Protein AF-0000000084755140 (afdb_homodimer)

Structure (mmCIF, N/CA/C/O backbone):
data_AF-0000000084755140-model_v1
#
loop_
_entity.id
_entity.type
_entity.pdbx_description
1 polymer 'DoxX-like family protein'
#
loop_
_atom_site.group_PDB
_atom_site.id
_atom_site.type_symbol
_atom_site.label_atom_id
_atom_site.label_alt_id
_atom_site.label_comp_id
_atom_site.label_asym_id
_atom_site.label_entity_id
_atom_site.label_seq_id
_atom_site.pdbx_PDB_ins_code
_atom_site.Cartn_x
_atom_site.Cartn_y
_atom_site.Cartn_z
_atom_site.occupancy
_atom_site.B_iso_or_equiv
_atom_site.auth_seq_id
_atom_site.auth_comp_id
_atom_site.auth_asym_id
_atom_site.auth_atom_id
_atom_site.pdbx_PDB_model_num
ATOM 1 N N . MET A 1 1 ? 14.961 24.125 6.715 1 86.12 1 MET A N 1
ATOM 2 C CA . MET A 1 1 ? 15.695 22.906 6.375 1 86.12 1 MET A CA 1
ATOM 3 C C . MET A 1 1 ? 17.156 23.219 6.059 1 86.12 1 MET A C 1
ATOM 5 O O . MET A 1 1 ? 17.453 24.172 5.336 1 86.12 1 MET A O 1
ATOM 9 N N . THR A 1 2 ? 18.016 22.453 6.695 1 92.5 2 THR A N 1
ATOM 10 C CA . THR A 1 2 ? 19.438 22.703 6.457 1 92.5 2 THR A CA 1
ATOM 11 C C . THR A 1 2 ? 19.828 22.266 5.047 1 92.5 2 THR A C 1
ATOM 13 O O . THR A 1 2 ? 19.141 21.453 4.422 1 92.5 2 THR A O 1
ATOM 16 N N . LYS A 1 3 ? 20.922 22.891 4.555 1 95.75 3 LYS A N 1
ATOM 17 C CA . LYS A 1 3 ? 21.453 22.516 3.246 1 95.75 3 LYS A CA 1
ATOM 18 C C . LYS A 1 3 ? 21.734 21.016 3.184 1 95.75 3 LYS A C 1
ATOM 20 O O . LYS A 1 3 ? 21.469 20.359 2.174 1 95.75 3 LYS A O 1
ATOM 25 N N . ARG A 1 4 ? 22.266 20.469 4.203 1 96.94 4 ARG A N 1
ATOM 26 C CA . ARG A 1 4 ? 22.594 19.047 4.301 1 96.94 4 ARG A CA 1
ATOM 27 C C . ARG A 1 4 ? 21.344 18.188 4.156 1 96.94 4 ARG A C 1
ATOM 29 O O . ARG A 1 4 ? 21.312 17.25 3.369 1 96.94 4 ARG A O 1
ATOM 36 N N . ASN A 1 5 ? 20.328 18.516 4.867 1 97.38 5 ASN A N 1
ATOM 37 C CA . ASN A 1 5 ? 19.078 17.75 4.812 1 97.38 5 ASN A CA 1
ATOM 38 C C . ASN A 1 5 ? 18.438 17.828 3.43 1 97.38 5 ASN A C 1
ATOM 40 O O . ASN A 1 5 ? 17.875 16.828 2.955 1 97.38 5 ASN A O 1
ATOM 44 N N . LYS A 1 6 ? 18.516 19 2.846 1 97.25 6 LYS A N 1
ATOM 45 C CA . LYS A 1 6 ? 17.984 19.172 1.497 1 97.25 6 LYS A CA 1
ATOM 46 C C . LYS A 1 6 ? 18.719 18.281 0.5 1 97.25 6 LYS A C 1
ATOM 48 O O . LYS A 1 6 ? 18.109 17.656 -0.367 1 97.25 6 LYS A O 1
ATOM 53 N N . ILE A 1 7 ? 19.953 18.281 0.579 1 98.19 7 ILE A N 1
ATOM 54 C CA . ILE A 1 7 ? 20.781 17.469 -0.309 1 98.19 7 ILE A CA 1
ATOM 55 C C . ILE A 1 7 ? 20.453 15.992 -0.1 1 98.19 7 ILE A C 1
ATOM 57 O O . ILE A 1 7 ? 20.266 15.25 -1.066 1 98.19 7 ILE A O 1
ATOM 61 N N . ILE A 1 8 ? 20.406 15.516 1.139 1 98.62 8 ILE A N 1
ATOM 62 C CA . ILE A 1 8 ? 20.078 14.125 1.445 1 98.62 8 ILE A CA 1
ATOM 63 C C . ILE A 1 8 ? 18.719 13.766 0.855 1 98.62 8 ILE A C 1
ATOM 65 O O . ILE A 1 8 ? 18.578 12.719 0.219 1 98.62 8 ILE A O 1
ATOM 69 N N . TYR A 1 9 ? 17.781 14.664 1.035 1 98.5 9 TYR A N 1
ATOM 70 C CA . TYR A 1 9 ? 16.438 14.438 0.519 1 98.5 9 TYR A CA 1
ATOM 71 C C . TYR A 1 9 ? 16.453 14.234 -0.992 1 98.5 9 TYR A C 1
ATOM 73 O O . TYR A 1 9 ? 15.93 13.242 -1.502 1 98.5 9 TYR A O 1
ATOM 81 N N . TRP A 1 10 ? 17.047 15.031 -1.707 1 98.31 10 TRP A N 1
ATOM 82 C CA . TRP A 1 10 ? 16.953 14.992 -3.164 1 98.31 10 TRP A CA 1
ATOM 83 C C . TRP A 1 10 ? 17.812 13.867 -3.73 1 98.31 10 TRP A C 1
ATOM 85 O O . TRP A 1 10 ? 17.453 13.266 -4.75 1 98.31 10 TRP A O 1
ATOM 95 N N . VAL A 1 11 ? 18.891 13.641 -3.107 1 98.75 11 VAL A N 1
ATOM 96 C CA . VAL A 1 11 ? 19.703 12.508 -3.557 1 98.75 11 VAL A CA 1
ATOM 97 C C . VAL A 1 11 ? 18.906 11.211 -3.385 1 98.75 11 VAL A C 1
ATOM 99 O O . VAL A 1 11 ? 18.812 10.414 -4.316 1 98.75 11 VAL A O 1
ATOM 102 N N . ALA A 1 12 ? 18.344 11.031 -2.232 1 98.88 12 ALA A N 1
ATOM 103 C CA . ALA A 1 12 ? 17.547 9.836 -1.979 1 98.88 12 ALA A CA 1
ATOM 104 C C . ALA A 1 12 ? 16.328 9.781 -2.908 1 98.88 12 ALA A C 1
ATOM 106 O O . ALA A 1 12 ? 16.031 8.727 -3.469 1 98.88 12 ALA A O 1
ATOM 107 N N . THR A 1 13 ? 15.695 10.938 -3.055 1 98.81 13 THR A N 1
ATOM 108 C CA . THR A 1 13 ? 14.461 10.984 -3.836 1 98.81 13 THR A CA 1
ATOM 109 C C . THR A 1 13 ? 14.75 10.719 -5.312 1 98.81 13 THR A C 1
ATOM 111 O O . THR A 1 13 ? 14.008 9.984 -5.973 1 98.81 13 THR A O 1
ATOM 114 N N . VAL A 1 14 ? 15.773 11.258 -5.832 1 98.75 14 VAL A N 1
ATOM 115 C CA . VAL A 1 14 ? 16.109 11.078 -7.242 1 98.75 14 VAL A CA 1
ATOM 116 C C . VAL A 1 14 ? 16.5 9.617 -7.496 1 98.75 14 VAL A C 1
ATOM 118 O O . VAL A 1 14 ? 16.047 9.016 -8.469 1 98.75 14 VAL A O 1
ATOM 121 N N . TRP A 1 15 ? 17.266 9.062 -6.645 1 98.81 15 TRP A N 1
ATOM 122 C CA . TRP A 1 15 ? 17.656 7.664 -6.805 1 98.81 15 TRP A CA 1
ATOM 123 C C . TRP A 1 15 ? 16.453 6.746 -6.637 1 98.81 15 TRP A C 1
ATOM 125 O O . TRP A 1 15 ? 16.312 5.754 -7.355 1 98.81 15 TRP A O 1
ATOM 135 N N . LEU A 1 16 ? 15.641 7.062 -5.656 1 98.88 16 LEU A N 1
ATOM 136 C CA . LEU A 1 16 ? 14.414 6.305 -5.473 1 98.88 16 LEU A CA 1
ATOM 137 C C . LEU A 1 16 ? 13.539 6.367 -6.723 1 98.88 16 LEU A C 1
ATOM 139 O O . LEU A 1 16 ? 13.062 5.336 -7.207 1 98.88 16 LEU A O 1
ATOM 143 N N . ALA A 1 17 ? 13.352 7.543 -7.223 1 98.88 17 ALA A N 1
ATOM 144 C CA . ALA A 1 17 ? 12.523 7.746 -8.406 1 98.88 17 ALA A CA 1
ATOM 145 C C . ALA A 1 17 ? 13.078 6.98 -9.602 1 98.88 17 ALA A C 1
ATOM 147 O O . ALA A 1 17 ? 12.328 6.348 -10.352 1 98.88 17 ALA A O 1
ATOM 148 N N . LEU A 1 18 ? 14.336 7.027 -9.781 1 98.75 18 LEU A N 1
ATOM 149 C CA . LEU A 1 18 ? 14.969 6.309 -10.883 1 98.75 18 LEU A CA 1
ATOM 150 C C . LEU A 1 18 ? 14.789 4.801 -10.719 1 98.75 18 LEU A C 1
ATOM 152 O O . LEU A 1 18 ? 14.461 4.105 -11.68 1 98.75 18 LEU A O 1
ATOM 156 N N . GLY A 1 19 ? 15.062 4.32 -9.516 1 98.56 19 GLY A N 1
ATOM 157 C CA . GLY A 1 19 ? 14.906 2.896 -9.25 1 98.56 19 GLY A CA 1
ATOM 158 C C . GLY A 1 19 ? 13.484 2.406 -9.438 1 98.56 19 GLY A C 1
ATOM 159 O O . GLY A 1 19 ? 13.258 1.374 -10.078 1 98.56 19 GLY A O 1
ATOM 160 N N . MET A 1 20 ? 12.531 3.164 -8.922 1 98.88 20 MET A N 1
ATOM 161 C CA . MET A 1 20 ? 11.125 2.771 -9.023 1 98.88 20 MET A CA 1
ATOM 162 C C . MET A 1 20 ? 10.633 2.893 -10.461 1 98.88 20 MET A C 1
ATOM 164 O O . MET A 1 20 ? 9.82 2.08 -10.914 1 98.88 20 MET A O 1
ATOM 168 N N . THR A 1 21 ? 11.102 3.893 -11.156 1 98.75 21 THR A N 1
ATOM 169 C CA . THR A 1 21 ? 10.734 4.027 -12.562 1 98.75 21 THR A CA 1
ATOM 170 C C . THR A 1 21 ? 11.312 2.877 -13.383 1 98.75 21 THR A C 1
ATOM 172 O O . THR A 1 21 ? 10.594 2.258 -14.18 1 98.75 21 THR A O 1
ATOM 175 N N . SER A 1 22 ? 12.539 2.609 -13.195 1 98.25 22 SER A N 1
ATOM 176 C CA . SER A 1 22 ? 13.195 1.548 -13.961 1 98.25 22 SER A CA 1
ATOM 177 C C . SER A 1 22 ? 12.531 0.197 -13.695 1 98.25 22 SER A C 1
ATOM 179 O O . SER A 1 22 ? 12.195 -0.525 -14.641 1 98.25 22 SER A O 1
ATOM 181 N N . THR A 1 23 ? 12.391 -0.114 -12.438 1 97.75 23 THR A N 1
ATOM 182 C CA . THR A 1 23 ? 11.781 -1.4 -12.117 1 97.75 23 THR A CA 1
ATOM 183 C C . THR A 1 23 ? 10.32 -1.427 -12.547 1 97.75 23 THR A C 1
ATOM 185 O O . THR A 1 23 ? 9.812 -2.465 -12.977 1 97.75 23 THR A O 1
ATOM 188 N N . GLY A 1 24 ? 9.594 -0.275 -12.43 1 98.25 24 GLY A N 1
ATOM 189 C CA . GLY A 1 24 ? 8.219 -0.199 -12.906 1 98.25 24 GLY A CA 1
ATOM 190 C C . GLY A 1 24 ? 8.094 -0.432 -14.398 1 98.25 24 GLY A C 1
ATOM 191 O O . GLY A 1 24 ? 7.195 -1.146 -14.852 1 98.25 24 GLY A O 1
ATOM 192 N N . ILE A 1 25 ? 8.953 0.138 -15.172 1 98.12 25 ILE A N 1
ATOM 193 C CA . ILE A 1 25 ? 8.93 -0.029 -16.625 1 98.12 25 ILE A CA 1
ATOM 194 C C . ILE A 1 25 ? 9.219 -1.486 -16.984 1 98.12 25 ILE A C 1
ATOM 196 O O . ILE A 1 25 ? 8.531 -2.072 -17.828 1 98.12 25 ILE A O 1
ATOM 200 N N . VAL A 1 26 ? 10.203 -2.076 -16.359 1 97.19 26 VAL A N 1
ATOM 201 C CA . VAL A 1 26 ? 10.562 -3.475 -16.594 1 97.19 26 VAL A CA 1
ATOM 202 C C . VAL A 1 26 ? 9.359 -4.367 -16.297 1 97.19 26 VAL A C 1
ATOM 204 O O . VAL A 1 26 ? 9.148 -5.375 -16.984 1 97.19 26 VAL A O 1
ATOM 207 N N . GLN A 1 27 ? 8.609 -4.031 -15.312 1 97.94 27 GLN A N 1
ATOM 208 C CA . GLN A 1 27 ? 7.426 -4.797 -14.945 1 97.94 27 GLN A CA 1
ATOM 209 C C . GLN A 1 27 ? 6.309 -4.602 -15.969 1 97.94 27 GLN A C 1
ATOM 211 O O . GLN A 1 27 ? 5.68 -5.57 -16.406 1 97.94 27 GLN A O 1
ATOM 216 N N . LEU A 1 28 ? 6.113 -3.459 -16.469 1 97.56 28 LEU A N 1
ATOM 217 C CA . LEU A 1 28 ? 5.023 -3.172 -17.391 1 97.56 28 LEU A CA 1
ATOM 218 C C . LEU A 1 28 ? 5.293 -3.795 -18.766 1 97.56 28 LEU A C 1
ATOM 220 O O . LEU A 1 28 ? 4.367 -4.27 -19.422 1 97.56 28 LEU A O 1
ATOM 224 N N . ILE A 1 29 ? 6.516 -3.838 -19.141 1 97.06 29 ILE A N 1
ATOM 225 C CA . ILE A 1 29 ? 6.812 -4.367 -20.469 1 97.06 29 ILE A CA 1
ATOM 226 C C . ILE A 1 29 ? 6.996 -5.883 -20.391 1 97.06 29 ILE A C 1
ATOM 228 O O . ILE A 1 29 ? 7.043 -6.562 -21.422 1 97.06 29 ILE A O 1
ATOM 232 N N . GLY A 1 30 ? 7.109 -6.379 -19.219 1 96.12 30 GLY A N 1
ATOM 233 C CA . GLY A 1 30 ? 7.293 -7.812 -19.047 1 96.12 30 GLY A CA 1
ATOM 234 C C . GLY A 1 30 ? 8.648 -8.297 -19.531 1 96.12 30 GLY A C 1
ATOM 235 O O . GLY A 1 30 ? 8.727 -9.242 -20.328 1 96.12 30 GLY A O 1
ATOM 236 N N . MET A 1 31 ? 9.672 -7.664 -19.062 1 96.25 31 MET A N 1
ATOM 237 C CA . MET A 1 31 ? 11.016 -8.117 -19.406 1 96.25 31 MET A CA 1
ATOM 238 C C . MET A 1 31 ? 11.25 -9.547 -18.938 1 96.25 31 MET A C 1
ATOM 240 O O . MET A 1 31 ? 10.844 -9.922 -17.828 1 96.25 31 MET A O 1
ATOM 244 N N . GLU A 1 32 ? 11.953 -10.297 -19.656 1 97.5 32 GLU A N 1
ATOM 245 C CA . GLU A 1 32 ? 12.102 -11.734 -19.438 1 97.5 32 GLU A CA 1
ATOM 246 C C . GLU A 1 32 ? 12.664 -12.023 -18.047 1 97.5 32 GLU A C 1
ATOM 248 O O . GLU A 1 32 ? 12.148 -12.891 -17.328 1 97.5 32 GLU A O 1
ATOM 253 N N . GLU A 1 33 ? 13.688 -11.328 -17.703 1 96.25 33 GLU A N 1
ATOM 254 C CA . GLU A 1 33 ? 14.312 -11.547 -16.406 1 96.25 33 GLU A CA 1
ATOM 255 C C . GLU A 1 33 ? 13.32 -11.305 -15.266 1 96.25 33 GLU A C 1
ATOM 257 O O . GLU A 1 33 ? 13.328 -12.023 -14.266 1 96.25 33 GLU A O 1
ATOM 262 N N . GLU A 1 34 ? 12.477 -10.297 -15.391 1 96.06 34 GLU A N 1
ATOM 263 C CA . GLU A 1 34 ? 11.461 -9.984 -14.383 1 96.06 34 GLU A CA 1
ATOM 264 C C . GLU A 1 34 ? 10.375 -11.055 -14.344 1 96.06 34 GLU A C 1
ATOM 266 O O . GLU A 1 34 ? 9.938 -11.453 -13.266 1 96.06 34 GLU A O 1
ATOM 271 N N . ILE A 1 35 ? 10 -11.469 -15.484 1 97.44 35 ILE A N 1
ATOM 272 C CA . ILE A 1 35 ? 9.008 -12.531 -15.594 1 97.44 35 ILE A CA 1
ATOM 273 C C . ILE A 1 35 ? 9.523 -13.781 -14.883 1 97.44 35 ILE A C 1
ATOM 275 O O . ILE A 1 35 ? 8.805 -14.391 -14.086 1 97.44 35 ILE A O 1
ATOM 279 N N . GLU A 1 36 ? 10.719 -14.156 -15.141 1 97.56 36 GLU A N 1
ATOM 280 C CA . GLU A 1 36 ? 11.32 -15.328 -14.516 1 97.56 36 GLU A CA 1
ATOM 281 C C . GLU A 1 36 ? 11.375 -15.172 -13 1 97.56 36 GLU A C 1
ATOM 283 O O . GLU A 1 36 ? 11.141 -16.141 -12.258 1 97.56 36 GLU A O 1
ATOM 288 N N . MET A 1 37 ? 11.719 -13.984 -12.539 1 96.81 37 MET A N 1
ATOM 289 C CA . MET A 1 37 ? 11.773 -13.727 -11.109 1 96.81 37 MET A CA 1
ATOM 290 C C . MET A 1 37 ? 10.398 -13.867 -10.469 1 96.81 37 MET A C 1
ATOM 292 O O . MET A 1 37 ? 10.266 -14.453 -9.398 1 96.81 37 MET A O 1
ATOM 296 N N . MET A 1 38 ? 9.398 -13.344 -11.117 1 97.5 38 MET A N 1
ATOM 297 C CA . MET A 1 38 ? 8.031 -13.438 -10.602 1 97.5 38 MET A CA 1
ATOM 298 C C . MET A 1 38 ? 7.574 -14.891 -10.539 1 97.5 38 MET A C 1
ATOM 300 O O . MET A 1 38 ? 6.949 -15.305 -9.562 1 97.5 38 MET A O 1
ATOM 304 N N . GLU A 1 39 ? 7.867 -15.586 -11.555 1 97.5 39 GLU A N 1
ATOM 305 C CA . GLU A 1 39 ? 7.547 -17.016 -11.555 1 97.5 39 GLU A CA 1
ATOM 306 C C . GLU A 1 39 ? 8.273 -17.734 -10.43 1 97.5 39 GLU A C 1
ATOM 308 O O . GLU A 1 39 ? 7.695 -18.594 -9.758 1 97.5 39 GLU A O 1
ATOM 313 N N . HIS A 1 40 ? 9.523 -17.438 -10.266 1 98.25 40 HIS A N 1
ATOM 314 C CA . HIS A 1 40 ? 10.32 -18.016 -9.188 1 98.25 40 HIS A CA 1
ATOM 315 C C . HIS A 1 40 ? 9.695 -17.734 -7.824 1 98.25 40 HIS A C 1
ATOM 317 O O . HIS A 1 40 ? 9.625 -18.625 -6.969 1 98.25 40 HIS A O 1
ATOM 323 N N . LEU A 1 41 ? 9.148 -16.547 -7.691 1 98.12 41 LEU A N 1
ATOM 324 C CA . LEU A 1 41 ? 8.531 -16.156 -6.426 1 98.12 41 LEU A CA 1
ATOM 325 C C . LEU A 1 41 ? 7.121 -16.719 -6.309 1 98.12 41 LEU A C 1
ATOM 327 O O . LEU A 1 41 ? 6.527 -16.688 -5.23 1 98.12 41 LEU A O 1
ATOM 331 N N . GLY A 1 42 ? 6.535 -17.094 -7.426 1 98.38 42 GLY A N 1
ATOM 332 C CA . GLY A 1 42 ? 5.23 -17.75 -7.422 1 98.38 42 GLY A CA 1
ATOM 333 C C . GLY A 1 42 ? 4.094 -16.797 -7.738 1 98.38 42 GLY A C 1
ATOM 334 O O . GLY A 1 42 ? 2.92 -17.141 -7.598 1 98.38 42 GLY A O 1
ATOM 335 N N . TYR A 1 43 ? 4.395 -15.633 -8.156 1 98.44 43 TYR A N 1
ATOM 336 C CA . TYR A 1 43 ? 3.355 -14.648 -8.43 1 98.44 43 TYR A CA 1
ATOM 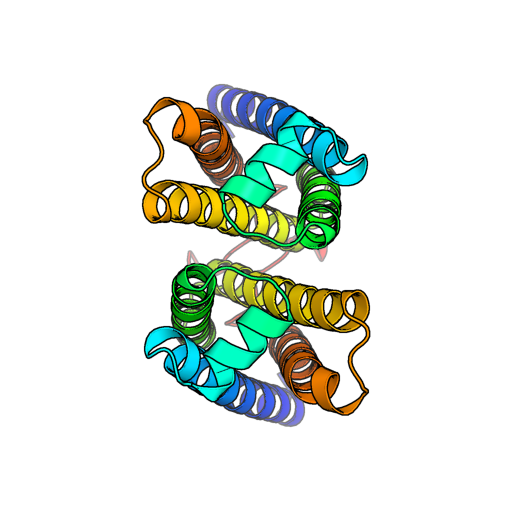337 C C . TYR A 1 43 ? 2.834 -14.781 -9.859 1 98.44 43 TYR A C 1
ATOM 339 O O . TYR A 1 43 ? 3.588 -15.133 -10.766 1 98.44 43 TYR A O 1
ATOM 347 N N . PRO A 1 44 ? 1.534 -14.477 -9.977 1 98.31 44 PRO A N 1
ATOM 348 C CA . PRO A 1 44 ? 1.02 -14.43 -11.344 1 98.31 44 PRO A CA 1
ATOM 349 C C . PRO A 1 44 ? 1.568 -13.242 -12.141 1 98.31 44 PRO A C 1
ATOM 351 O O . PRO A 1 44 ? 1.889 -12.203 -11.555 1 98.31 44 PRO A O 1
ATOM 354 N N . LEU A 1 45 ? 1.521 -13.344 -13.43 1 97.06 45 LEU A N 1
ATOM 355 C CA . LEU A 1 45 ? 2.16 -12.352 -14.281 1 97.06 45 LEU A CA 1
ATOM 356 C C . LEU A 1 45 ? 1.364 -11.047 -14.281 1 97.06 45 LEU A C 1
ATOM 358 O O . LEU A 1 45 ? 1.933 -9.969 -14.461 1 97.06 45 LEU A O 1
ATOM 362 N N . TYR A 1 46 ? 0.114 -11.078 -14.141 1 97.81 46 TYR A N 1
ATOM 363 C CA . TYR A 1 46 ? -0.659 -9.844 -14.133 1 97.81 46 TYR A CA 1
ATOM 364 C C . TYR A 1 46 ? -0.304 -8.984 -12.93 1 97.81 46 TYR A C 1
ATOM 366 O O . TYR A 1 46 ? -0.629 -7.793 -12.891 1 97.81 46 TYR A O 1
ATOM 374 N N . PHE A 1 47 ? 0.275 -9.672 -11.93 1 98.12 47 PHE A N 1
ATOM 375 C CA . PHE A 1 47 ? 0.739 -8.914 -10.773 1 98.12 47 PHE A CA 1
ATOM 376 C C . PHE A 1 47 ? 1.771 -7.871 -11.195 1 98.12 47 PHE A C 1
ATOM 378 O O . PHE A 1 47 ? 1.862 -6.801 -10.586 1 98.12 47 PHE A O 1
ATOM 385 N N . LEU A 1 48 ? 2.525 -8.133 -12.227 1 98.12 48 LEU A N 1
ATOM 386 C CA . LEU A 1 48 ? 3.5 -7.191 -12.766 1 98.12 48 LEU A CA 1
ATOM 387 C C . LEU A 1 48 ? 2.82 -5.898 -13.203 1 98.12 48 LEU A C 1
ATOM 389 O O . LEU A 1 48 ? 3.34 -4.805 -12.961 1 98.12 48 LEU A O 1
ATOM 393 N N . LEU A 1 49 ? 1.725 -6.027 -13.789 1 96.94 49 LEU A N 1
ATOM 394 C CA . LEU A 1 49 ? 0.97 -4.852 -14.211 1 96.94 49 LEU A CA 1
ATOM 395 C C . LEU A 1 49 ? 0.541 -4.02 -13.008 1 96.94 49 LEU A C 1
ATOM 397 O O . LEU A 1 49 ? 0.674 -2.795 -13.016 1 96.94 49 LEU A O 1
ATOM 401 N N . ILE A 1 50 ? 0.075 -4.711 -12 1 97.75 50 ILE A N 1
ATOM 402 C CA . ILE A 1 50 ? -0.428 -4.039 -10.805 1 97.75 50 ILE A CA 1
ATOM 403 C C . ILE A 1 50 ? 0.697 -3.242 -10.148 1 97.75 50 ILE A C 1
ATOM 405 O O . ILE A 1 50 ? 0.581 -2.029 -9.961 1 97.75 50 ILE A O 1
ATOM 409 N N . ILE A 1 51 ? 1.817 -3.871 -9.875 1 98.12 51 ILE A N 1
ATOM 410 C CA . ILE A 1 51 ? 2.885 -3.223 -9.117 1 98.12 51 ILE A CA 1
ATOM 411 C C . ILE A 1 51 ? 3.582 -2.189 -10 1 98.12 51 ILE A C 1
ATOM 413 O O . ILE A 1 51 ? 3.996 -1.132 -9.523 1 98.12 51 ILE A O 1
ATOM 417 N N . GLY A 1 52 ? 3.734 -2.457 -11.305 1 98.12 52 GLY A N 1
ATOM 418 C CA . GLY A 1 52 ? 4.348 -1.503 -12.219 1 98.12 52 GLY A CA 1
ATOM 419 C C . GLY A 1 52 ? 3.592 -0.191 -12.305 1 98.12 52 GLY A C 1
ATOM 420 O O . GLY A 1 52 ? 4.191 0.883 -12.211 1 98.12 52 GLY A O 1
ATOM 421 N N . VAL A 1 53 ? 2.307 -0.284 -12.477 1 98.19 53 VAL A N 1
ATOM 422 C CA . VAL A 1 53 ? 1.466 0.907 -12.555 1 98.19 53 VAL A CA 1
ATOM 423 C C . VAL A 1 53 ? 1.55 1.688 -11.242 1 98.19 53 VAL A C 1
ATOM 425 O O . VAL A 1 53 ? 1.729 2.908 -11.258 1 98.19 53 VAL A O 1
ATOM 428 N N . TRP A 1 54 ? 1.432 0.971 -10.148 1 98.19 54 TRP A N 1
ATOM 429 C CA . TRP A 1 54 ? 1.474 1.632 -8.844 1 98.19 54 TRP A CA 1
ATOM 430 C C . TRP A 1 54 ? 2.824 2.303 -8.617 1 98.19 54 TRP A C 1
ATOM 432 O O . TRP A 1 54 ? 2.893 3.402 -8.062 1 98.19 54 TRP A O 1
ATOM 442 N N . LYS A 1 55 ? 3.906 1.652 -9 1 98.75 55 LYS A N 1
ATOM 443 C CA . LYS A 1 55 ? 5.238 2.229 -8.828 1 98.75 55 LYS A CA 1
ATOM 444 C C . LYS A 1 55 ? 5.379 3.527 -9.617 1 98.75 55 LYS A C 1
ATOM 446 O O . LYS A 1 55 ? 5.859 4.531 -9.094 1 98.75 55 LYS A O 1
ATOM 451 N N . LEU A 1 56 ? 4.93 3.529 -10.797 1 98.81 56 LEU A N 1
ATOM 452 C CA . LEU A 1 56 ? 5.055 4.715 -11.641 1 98.81 56 LEU A CA 1
ATOM 453 C C . LEU A 1 56 ? 4.184 5.848 -11.109 1 98.81 56 LEU A C 1
ATOM 455 O O . LEU A 1 56 ? 4.609 7.004 -11.078 1 98.81 56 LEU A O 1
ATOM 459 N N . LEU A 1 57 ? 2.969 5.52 -10.734 1 98.69 57 LEU A N 1
ATOM 460 C CA . LEU A 1 57 ? 2.107 6.527 -10.125 1 98.69 57 LEU A CA 1
ATOM 461 C C . LEU A 1 57 ? 2.73 7.078 -8.852 1 98.69 57 LEU A C 1
ATOM 463 O O . LEU A 1 57 ? 2.627 8.273 -8.562 1 98.69 57 LEU A O 1
ATOM 467 N N . GLY A 1 58 ? 3.363 6.195 -8.047 1 98.81 58 GLY A N 1
ATOM 468 C CA . GLY A 1 58 ? 4.047 6.621 -6.84 1 98.81 58 GLY A CA 1
ATOM 469 C C . GLY A 1 58 ? 5.195 7.574 -7.105 1 98.81 58 GLY A C 1
ATOM 470 O O . GLY A 1 58 ? 5.383 8.547 -6.375 1 98.81 58 GLY A O 1
ATOM 471 N N . VAL A 1 59 ? 5.922 7.297 -8.117 1 98.88 59 VAL A N 1
ATOM 472 C CA . VAL A 1 59 ? 7.035 8.164 -8.492 1 98.88 59 VAL A CA 1
ATOM 473 C C . VAL A 1 59 ? 6.516 9.555 -8.852 1 98.88 59 VAL A C 1
ATOM 475 O O . VAL A 1 59 ? 7.055 10.562 -8.398 1 98.88 59 VAL A O 1
ATOM 478 N N . VAL A 1 60 ? 5.496 9.641 -9.656 1 98.81 60 VAL A N 1
ATOM 479 C CA . VAL A 1 60 ? 4.887 10.914 -10.008 1 98.81 60 VAL A CA 1
ATOM 480 C C . VAL A 1 60 ? 4.449 11.648 -8.742 1 98.81 60 VAL A C 1
ATOM 482 O O . VAL A 1 60 ? 4.715 12.844 -8.586 1 98.81 60 VAL A O 1
ATOM 485 N N . ALA A 1 61 ? 3.832 10.961 -7.863 1 98.62 61 ALA A N 1
ATOM 486 C CA . ALA A 1 61 ? 3.293 11.547 -6.641 1 98.62 61 ALA A CA 1
ATOM 487 C C . ALA A 1 61 ? 4.398 12.18 -5.797 1 98.62 61 ALA A C 1
ATOM 489 O O . ALA A 1 61 ? 4.238 13.281 -5.277 1 98.62 61 ALA A O 1
ATOM 490 N N . ILE A 1 62 ? 5.516 11.531 -5.66 1 98.31 62 ILE A N 1
ATOM 491 C CA . ILE A 1 62 ? 6.504 12.039 -4.719 1 98.31 62 ILE A CA 1
ATOM 492 C C . ILE A 1 62 ? 7.293 13.18 -5.367 1 98.31 62 ILE A C 1
ATOM 494 O O . ILE A 1 62 ? 7.941 13.969 -4.672 1 98.31 62 ILE A O 1
ATOM 498 N N . LEU A 1 63 ? 7.199 13.297 -6.668 1 98.31 63 LEU A N 1
ATOM 499 C CA . LEU A 1 63 ? 8.008 14.305 -7.344 1 98.31 63 LEU A CA 1
ATOM 500 C C . LEU A 1 63 ? 7.199 15.578 -7.57 1 98.31 63 LEU A C 1
ATOM 502 O O . LEU A 1 63 ? 7.762 16.672 -7.625 1 98.31 63 LEU A O 1
ATOM 506 N N . ILE A 1 64 ? 5.91 15.461 -7.738 1 96.94 64 ILE A N 1
ATOM 507 C CA . ILE A 1 64 ? 5.113 16.656 -8.016 1 96.94 64 ILE A CA 1
ATOM 508 C C . ILE A 1 64 ? 4.992 17.5 -6.754 1 96.94 64 ILE A C 1
ATOM 510 O O . ILE A 1 64 ? 4.945 16.969 -5.641 1 96.94 64 ILE A O 1
ATOM 514 N N . PRO A 1 65 ? 4.973 18.828 -6.992 1 94.06 65 PRO A N 1
ATOM 515 C CA . PRO A 1 65 ? 4.785 19.688 -5.82 1 94.06 65 PRO A CA 1
ATOM 516 C C . PRO A 1 65 ? 3.363 19.625 -5.266 1 94.06 65 PRO A C 1
ATOM 518 O O . PRO A 1 65 ? 2.432 19.25 -5.984 1 94.06 65 PRO A O 1
ATOM 521 N N . LYS A 1 66 ? 3.248 19.875 -3.975 1 92.75 66 LYS A N 1
ATOM 522 C CA . LYS A 1 66 ? 1.962 19.906 -3.285 1 92.75 66 LYS A CA 1
ATOM 523 C C . LYS A 1 66 ? 1.414 18.5 -3.059 1 92.75 66 LYS A C 1
ATOM 525 O O . LYS A 1 66 ? 2.174 17.531 -3.029 1 92.75 66 LYS A O 1
ATOM 530 N N . PHE A 1 67 ? 0.349 18.359 -2.496 1 95.25 67 PHE A N 1
ATOM 531 C CA . PHE A 1 67 ? -0.387 17.109 -2.26 1 95.25 67 PHE A CA 1
ATOM 532 C C . PHE A 1 67 ? 0.334 16.234 -1.241 1 95.25 67 PHE A C 1
ATOM 534 O O . PHE A 1 67 ? 0.627 15.078 -1.513 1 95.25 67 PHE A O 1
ATOM 541 N N . PRO A 1 68 ? 0.581 16.703 -0.163 1 95.38 68 PRO A N 1
ATOM 542 C CA . PRO A 1 68 ? 1.378 15.953 0.813 1 95.38 68 PRO A CA 1
ATOM 543 C C . PRO A 1 68 ? 0.721 14.641 1.232 1 95.38 68 PRO A C 1
ATOM 545 O O . PRO A 1 68 ? 1.416 13.672 1.549 1 95.38 68 PRO A O 1
ATOM 548 N N . VAL A 1 69 ? -0.604 14.633 1.247 1 96.62 69 VAL A N 1
ATOM 549 C CA . VAL A 1 69 ? -1.289 13.383 1.584 1 96.62 69 VAL A CA 1
ATOM 550 C C . VAL A 1 69 ? -1.01 12.336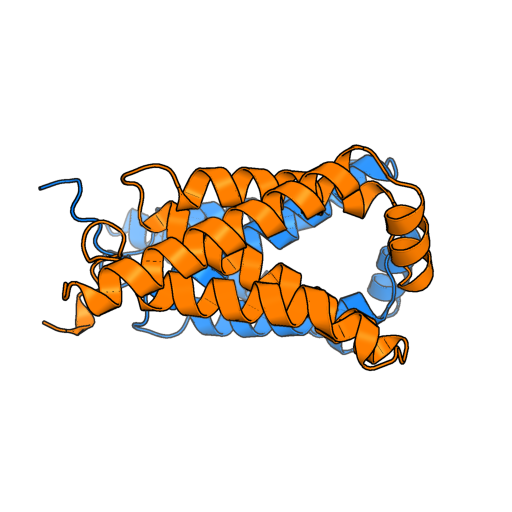 0.512 1 96.62 69 VAL A C 1
ATOM 552 O O . VAL A 1 69 ? -0.742 11.172 0.828 1 96.62 69 VAL A O 1
ATOM 555 N N . LEU A 1 70 ? -1.099 12.711 -0.703 1 97.5 70 LEU A N 1
ATOM 556 C CA . LEU A 1 70 ? -0.791 11.805 -1.801 1 97.5 70 LEU A CA 1
ATOM 557 C C . LEU A 1 70 ? 0.636 11.273 -1.687 1 97.5 70 LEU A C 1
ATOM 559 O O . LEU A 1 70 ? 0.898 10.109 -1.993 1 97.5 70 LEU A O 1
ATOM 563 N N . LYS A 1 71 ? 1.517 12.094 -1.281 1 98.06 71 LYS A N 1
ATOM 564 C CA . LYS A 1 71 ? 2.902 11.68 -1.085 1 98.06 71 LYS A CA 1
ATOM 565 C C . LYS A 1 71 ? 3.006 10.625 0.014 1 98.06 71 LYS A C 1
ATOM 567 O O . LYS A 1 71 ? 3.791 9.68 -0.098 1 98.06 71 LYS A O 1
ATOM 572 N N . GLU A 1 72 ? 2.207 10.852 1.09 1 98.06 72 GLU A N 1
ATOM 573 C CA . GLU A 1 72 ? 2.188 9.836 2.141 1 98.06 72 GLU A CA 1
ATOM 574 C C . GLU A 1 72 ? 1.729 8.484 1.597 1 98.06 72 GLU A C 1
ATOM 576 O O . GLU A 1 72 ? 2.289 7.445 1.949 1 98.06 72 GLU A O 1
ATOM 581 N N . TRP A 1 73 ? 0.759 8.5 0.745 1 98.56 73 TRP A N 1
ATOM 582 C CA . TRP A 1 73 ? 0.242 7.266 0.164 1 98.56 73 TRP A CA 1
ATOM 583 C C . TRP A 1 73 ? 1.282 6.613 -0.738 1 98.56 73 TRP A C 1
ATOM 585 O O . TRP A 1 73 ? 1.401 5.383 -0.77 1 98.56 73 TRP A O 1
ATOM 595 N N . ALA A 1 74 ? 1.968 7.402 -1.475 1 98.75 74 ALA A N 1
ATOM 596 C CA . ALA A 1 74 ? 3.018 6.883 -2.348 1 98.75 74 ALA A CA 1
ATOM 597 C C . ALA A 1 74 ? 4.125 6.223 -1.536 1 98.75 74 ALA A C 1
ATOM 599 O O . ALA A 1 74 ? 4.547 5.102 -1.844 1 98.75 74 ALA A O 1
ATOM 600 N N . TYR A 1 75 ? 4.582 6.895 -0.509 1 98.81 75 TYR A N 1
ATOM 601 C CA . TYR A 1 75 ? 5.617 6.324 0.347 1 98.81 75 TYR A CA 1
ATOM 602 C C . TYR A 1 75 ? 5.133 5.039 1.009 1 98.81 75 TYR A C 1
ATOM 604 O O . TYR A 1 75 ? 5.887 4.07 1.119 1 98.81 75 TYR A O 1
ATOM 612 N N . ALA A 1 76 ? 3.906 5.039 1.422 1 98.62 76 ALA A N 1
ATOM 613 C CA . ALA A 1 76 ? 3.336 3.82 1.987 1 98.62 76 ALA A CA 1
ATOM 614 C C . ALA A 1 76 ? 3.377 2.676 0.979 1 98.62 76 ALA A C 1
ATOM 616 O O . ALA A 1 76 ? 3.807 1.566 1.307 1 98.62 76 ALA A O 1
ATOM 617 N N . GLY A 1 77 ? 2.91 2.986 -0.181 1 98.62 77 GLY A N 1
ATOM 618 C CA . GLY A 1 77 ? 2.938 1.972 -1.223 1 98.62 77 GLY A CA 1
ATOM 619 C C . GLY A 1 77 ? 4.324 1.411 -1.472 1 98.62 77 GLY A C 1
ATOM 620 O O . GLY A 1 77 ? 4.492 0.2 -1.633 1 98.62 77 GLY A O 1
ATOM 621 N N . PHE A 1 78 ? 5.309 2.297 -1.504 1 98.88 78 PHE A N 1
ATOM 622 C CA . PHE A 1 78 ? 6.684 1.857 -1.709 1 98.88 78 PHE A CA 1
ATOM 623 C C . PHE A 1 78 ? 7.145 0.969 -0.559 1 98.88 78 PHE A C 1
ATOM 625 O O . PHE A 1 78 ? 7.789 -0.058 -0.781 1 98.88 78 PHE A O 1
ATOM 632 N N . VAL A 1 79 ? 6.84 1.339 0.647 1 98.69 79 VAL A N 1
ATOM 633 C CA . VAL A 1 79 ? 7.234 0.547 1.808 1 98.69 79 VAL A CA 1
ATOM 634 C C . VAL A 1 79 ? 6.551 -0.818 1.756 1 98.69 79 VAL A C 1
ATOM 636 O O . VAL A 1 79 ? 7.195 -1.85 1.966 1 98.69 79 VAL A O 1
ATOM 639 N N . PHE A 1 80 ? 5.258 -0.821 1.442 1 98.38 80 PHE A N 1
ATOM 640 C CA . PHE A 1 80 ? 4.523 -2.08 1.387 1 98.38 80 PHE A CA 1
ATOM 641 C C . PHE A 1 80 ? 5.082 -2.984 0.294 1 98.38 80 PHE A C 1
ATOM 643 O O . PHE A 1 80 ? 5.262 -4.188 0.507 1 98.38 80 PHE A O 1
ATOM 650 N N . THR A 1 81 ? 5.355 -2.412 -0.865 1 98.25 81 THR A N 1
ATOM 651 C CA . THR A 1 81 ? 5.852 -3.207 -1.98 1 98.25 81 THR A CA 1
ATOM 652 C C . THR A 1 81 ? 7.242 -3.76 -1.673 1 98.25 81 THR A C 1
ATOM 654 O O . THR A 1 81 ? 7.512 -4.941 -1.904 1 98.25 81 THR A O 1
ATOM 657 N N . MET A 1 82 ? 8.125 -2.949 -1.1 1 98.62 82 MET A N 1
ATOM 658 C CA . MET A 1 82 ? 9.492 -3.389 -0.865 1 98.62 82 MET A CA 1
ATOM 659 C C . MET A 1 82 ? 9.562 -4.383 0.29 1 98.62 82 MET A C 1
ATOM 661 O O . MET A 1 82 ? 10.336 -5.34 0.248 1 98.62 82 MET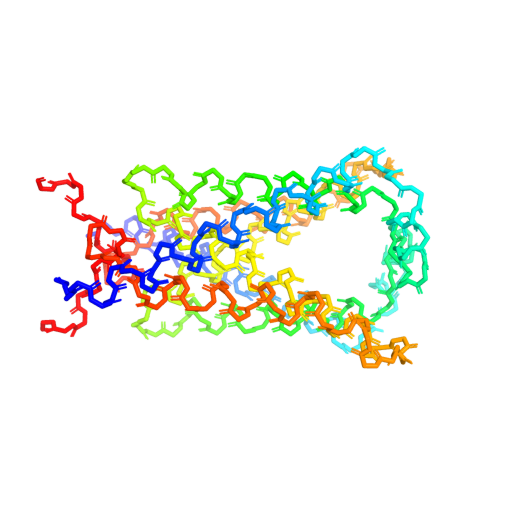 A O 1
ATOM 665 N N . THR A 1 83 ? 8.805 -4.16 1.326 1 98.44 83 THR A N 1
ATOM 666 C CA . THR A 1 83 ? 8.781 -5.137 2.41 1 98.44 83 THR A CA 1
ATOM 667 C C . THR A 1 83 ? 8.148 -6.445 1.95 1 98.44 83 THR A C 1
ATOM 669 O O . THR A 1 83 ? 8.578 -7.527 2.354 1 98.44 83 THR A O 1
ATOM 672 N N . GLY A 1 84 ? 7.098 -6.336 1.168 1 98.06 84 GLY A N 1
ATOM 673 C CA . GLY A 1 84 ? 6.539 -7.539 0.566 1 98.06 84 GLY A CA 1
ATOM 674 C C . GLY A 1 84 ? 7.547 -8.312 -0.264 1 98.06 84 GLY A C 1
ATOM 675 O O . GLY A 1 84 ? 7.582 -9.547 -0.213 1 98.06 84 GLY A O 1
ATOM 676 N N . ALA A 1 85 ? 8.328 -7.566 -1.055 1 98.25 85 ALA A N 1
ATOM 677 C CA . ALA A 1 85 ? 9.367 -8.203 -1.858 1 98.25 85 ALA A CA 1
ATOM 678 C C . ALA A 1 85 ? 10.383 -8.93 -0.974 1 98.25 85 ALA A C 1
ATOM 680 O O . ALA A 1 85 ? 10.781 -10.055 -1.27 1 98.25 85 ALA A O 1
ATOM 681 N N . LEU A 1 86 ? 10.781 -8.305 0.08 1 98.62 86 LEU A N 1
ATOM 682 C CA . LEU A 1 86 ? 11.75 -8.898 0.993 1 98.62 86 LEU A CA 1
ATOM 683 C C . LEU A 1 86 ? 11.195 -10.172 1.619 1 98.62 86 LEU A C 1
ATOM 685 O O . LEU A 1 86 ? 11.891 -11.188 1.679 1 98.62 86 LEU A O 1
ATOM 689 N N . VAL A 1 87 ? 10.008 -10.141 2.076 1 98.44 87 VAL A N 1
ATOM 690 C CA . VAL A 1 87 ? 9.383 -11.312 2.684 1 98.44 87 VAL A CA 1
ATOM 691 C C . VAL A 1 87 ? 9.234 -12.422 1.642 1 98.44 87 VAL A C 1
ATOM 693 O O . VAL A 1 87 ? 9.391 -13.602 1.957 1 98.44 87 VAL A O 1
ATOM 696 N N . SER A 1 88 ? 8.875 -12.055 0.406 1 98.56 88 SER A N 1
ATOM 697 C CA . SER A 1 88 ? 8.734 -13.039 -0.665 1 98.56 88 SER A CA 1
ATOM 698 C C . SER A 1 88 ? 10.055 -13.773 -0.911 1 98.56 88 SER A C 1
ATOM 700 O O . SER A 1 88 ? 10.07 -14.992 -1.045 1 98.56 88 SER A O 1
ATOM 702 N N . HIS A 1 89 ? 11.156 -13.047 -0.996 1 98.69 89 HIS A N 1
ATOM 703 C CA . HIS A 1 89 ? 12.461 -13.672 -1.174 1 98.69 89 HIS A CA 1
ATOM 704 C C . HIS A 1 89 ? 12.805 -14.578 0.006 1 98.69 89 HIS A C 1
ATOM 706 O O . HIS A 1 89 ? 13.391 -15.648 -0.175 1 98.69 89 HIS A O 1
ATOM 712 N N . LEU A 1 90 ? 12.508 -14.125 1.168 1 98.38 90 LEU A N 1
ATOM 713 C CA . LEU A 1 90 ? 12.734 -14.945 2.355 1 98.38 90 LEU A CA 1
ATOM 714 C C . LEU A 1 90 ? 11.93 -16.234 2.287 1 98.38 90 LEU A C 1
ATOM 716 O 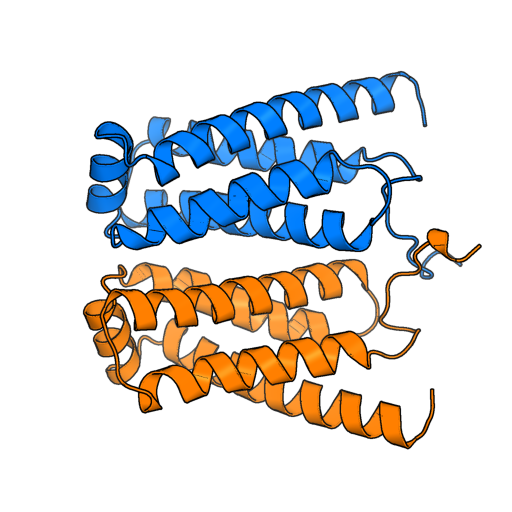O . LEU A 1 90 ? 12.438 -17.312 2.619 1 98.38 90 LEU A O 1
ATOM 720 N N . ALA A 1 91 ? 10.719 -16.156 1.862 1 98.06 91 ALA A N 1
ATOM 721 C CA . ALA A 1 91 ? 9.789 -17.281 1.839 1 98.06 91 ALA A CA 1
ATOM 722 C C . ALA A 1 91 ? 10.281 -18.391 0.898 1 98.06 91 ALA A C 1
ATOM 724 O O . ALA A 1 91 ? 10.023 -19.562 1.129 1 98.06 91 ALA A O 1
ATOM 725 N N . VAL A 1 92 ? 10.945 -18 -0.164 1 98.06 92 VAL A N 1
ATOM 726 C CA . VAL A 1 92 ? 11.344 -19 -1.14 1 98.06 92 VAL A CA 1
ATOM 727 C C . VAL A 1 92 ? 12.82 -19.344 -0.942 1 98.06 92 VAL A C 1
ATOM 729 O O . VAL A 1 92 ? 13.398 -20.094 -1.731 1 98.06 92 VAL A O 1
ATOM 732 N N . GLY A 1 93 ? 13.398 -18.672 0.065 1 97.94 93 GLY A N 1
ATOM 733 C CA . GLY A 1 93 ? 14.742 -19.062 0.465 1 97.94 93 GLY A CA 1
ATOM 734 C C . GLY A 1 93 ? 15.812 -18.531 -0.462 1 97.94 93 GLY A C 1
ATOM 735 O O . GLY A 1 93 ? 16.812 -19.203 -0.732 1 97.94 93 GLY A O 1
ATOM 736 N N . ASP A 1 94 ? 15.617 -17.375 -0.915 1 98.06 94 ASP A N 1
ATOM 737 C CA . ASP A 1 94 ? 16.578 -16.781 -1.832 1 98.06 94 ASP A CA 1
ATOM 738 C C . ASP A 1 94 ? 17.859 -16.375 -1.1 1 98.06 94 ASP A C 1
ATOM 740 O O . ASP A 1 94 ? 17.891 -16.328 0.132 1 98.06 94 ASP A O 1
ATOM 744 N N . GLY A 1 95 ? 18.875 -16.109 -1.911 1 97 95 GLY A N 1
ATOM 745 C CA . GLY A 1 95 ? 20.172 -15.703 -1.356 1 97 95 GLY A CA 1
ATOM 746 C C . GLY A 1 95 ? 20.281 -14.203 -1.146 1 97 95 GLY A C 1
ATOM 747 O O . GLY A 1 95 ? 19.391 -13.445 -1.518 1 97 95 GLY A O 1
ATOM 748 N N . ALA A 1 96 ? 21.312 -13.766 -0.531 1 96.31 96 ALA A N 1
ATOM 749 C CA . ALA A 1 96 ? 21.531 -12.383 -0.101 1 96.31 96 ALA A CA 1
ATOM 750 C C . ALA A 1 96 ? 21.438 -11.422 -1.281 1 96.31 96 ALA A C 1
ATOM 752 O O . ALA A 1 96 ? 20.938 -10.297 -1.137 1 96.31 96 ALA A O 1
ATOM 753 N N . ALA A 1 97 ? 21.906 -11.844 -2.422 1 97.31 97 ALA A N 1
ATOM 754 C CA . ALA A 1 97 ? 21.938 -10.969 -3.594 1 97.31 97 ALA A CA 1
ATOM 755 C C . ALA A 1 97 ? 20.531 -10.539 -3.986 1 97.31 97 ALA A C 1
ATOM 757 O O . ALA A 1 97 ? 20.328 -9.422 -4.457 1 97.31 97 ALA A O 1
ATOM 758 N N . ASP A 1 98 ? 19.516 -11.352 -3.785 1 97.19 98 ASP A N 1
ATOM 759 C CA . ASP A 1 98 ? 18.141 -11.086 -4.184 1 97.19 98 ASP A CA 1
ATOM 760 C C . ASP A 1 98 ? 17.5 -10.039 -3.268 1 97.19 98 ASP A C 1
ATOM 762 O O . ASP A 1 98 ? 16.484 -9.438 -3.623 1 97.19 98 ASP A O 1
ATOM 766 N N . PHE A 1 99 ? 18.156 -9.797 -2.121 1 98.12 99 PHE A N 1
ATOM 767 C CA . PHE A 1 99 ? 17.594 -8.859 -1.149 1 98.12 99 PHE A CA 1
ATOM 768 C C . PHE A 1 99 ? 18.109 -7.449 -1.41 1 98.12 99 PHE A C 1
ATOM 770 O O . PHE A 1 99 ? 17.562 -6.48 -0.884 1 98.12 99 PHE A O 1
ATOM 777 N N . PHE A 1 100 ? 19.078 -7.344 -2.168 1 97.94 100 PHE A N 1
ATOM 778 C CA . PHE A 1 100 ? 19.766 -6.062 -2.336 1 97.94 100 PHE A CA 1
ATOM 779 C C . PHE A 1 100 ? 18.812 -5.02 -2.92 1 97.94 100 PHE A C 1
ATOM 781 O O . PHE A 1 100 ? 18.641 -3.939 -2.352 1 97.94 100 PHE A O 1
ATOM 788 N N . GLY A 1 101 ? 18.172 -5.332 -4.078 1 97.31 101 GLY A N 1
ATOM 789 C CA . GLY A 1 101 ? 17.312 -4.379 -4.758 1 97.31 101 GLY A CA 1
ATOM 790 C C . GLY A 1 101 ? 16.219 -3.82 -3.867 1 97.31 101 GLY A C 1
ATOM 791 O O . GLY A 1 101 ? 16.188 -2.619 -3.594 1 97.31 101 GLY A O 1
ATOM 792 N N . PRO A 1 102 ? 15.391 -4.715 -3.387 1 98.5 102 PRO A N 1
ATOM 793 C CA . PRO A 1 102 ? 14.305 -4.234 -2.537 1 98.5 102 PRO A CA 1
ATOM 794 C C . PRO A 1 102 ? 14.805 -3.551 -1.267 1 98.5 102 PRO A C 1
ATOM 796 O O . PRO A 1 102 ? 14.172 -2.611 -0.778 1 98.5 102 PRO A O 1
ATOM 799 N N . SER A 1 103 ? 15.898 -3.959 -0.673 1 98.81 103 SER A N 1
ATOM 800 C CA . SER A 1 103 ? 16.438 -3.324 0.524 1 98.81 103 SER A CA 1
ATOM 801 C C . SER A 1 103 ? 16.906 -1.904 0.231 1 98.81 103 SER A C 1
ATOM 803 O O . SER A 1 103 ? 16.672 -0.989 1.022 1 98.81 103 SER A O 1
ATOM 805 N N . LEU A 1 104 ? 17.609 -1.779 -0.877 1 98.81 104 LEU A N 1
ATOM 806 C CA . LEU A 1 104 ? 18.078 -0.456 -1.273 1 98.81 104 LEU A CA 1
ATOM 807 C C . LEU A 1 104 ? 16.906 0.494 -1.487 1 98.81 104 LEU A C 1
ATOM 809 O O . LEU A 1 104 ? 16.906 1.611 -0.966 1 98.81 104 LEU A O 1
ATOM 813 N N . LEU A 1 105 ? 15.945 0.052 -2.201 1 98.88 105 LEU A N 1
ATOM 814 C CA . LEU A 1 105 ? 14.797 0.904 -2.508 1 98.88 105 LEU A CA 1
ATOM 815 C C . LEU A 1 105 ? 14 1.21 -1.247 1 98.88 105 LEU A C 1
ATOM 817 O O . LEU A 1 105 ? 13.445 2.303 -1.108 1 98.88 105 LEU A O 1
ATOM 821 N N . LEU A 1 106 ? 13.922 0.235 -0.331 1 98.88 106 LEU A N 1
ATOM 822 C CA . LEU A 1 106 ? 13.266 0.483 0.952 1 98.88 106 LEU A CA 1
ATOM 823 C C . LEU A 1 106 ? 14.023 1.547 1.744 1 98.88 106 LEU A C 1
ATOM 825 O O . LEU A 1 106 ? 13.414 2.465 2.295 1 98.88 106 LEU A O 1
ATOM 829 N N . ALA A 1 107 ? 15.328 1.438 1.809 1 98.94 107 ALA A N 1
ATOM 830 C CA . ALA A 1 107 ? 16.141 2.418 2.514 1 98.94 107 ALA A CA 1
ATOM 831 C C . ALA A 1 107 ? 15.977 3.811 1.913 1 98.94 107 ALA A C 1
ATOM 833 O O . ALA A 1 107 ? 15.797 4.789 2.641 1 98.94 107 ALA A O 1
ATOM 834 N N . LEU A 1 108 ? 16.062 3.902 0.616 1 98.94 108 LEU A N 1
ATOM 835 C CA . LEU A 1 108 ? 15.883 5.18 -0.069 1 98.94 108 LEU A CA 1
ATOM 836 C C . LEU A 1 108 ? 14.508 5.766 0.213 1 98.94 108 LEU A C 1
ATOM 838 O O . LEU A 1 108 ? 14.359 6.98 0.365 1 98.94 108 LEU A O 1
ATOM 842 N N . THR A 1 109 ? 13.477 4.902 0.234 1 98.94 109 THR A N 1
ATOM 843 C CA . THR A 1 109 ? 12.117 5.344 0.534 1 98.94 109 THR A CA 1
ATOM 844 C C . THR A 1 109 ? 12.047 5.977 1.92 1 98.94 109 THR A C 1
ATOM 846 O O . THR A 1 109 ? 11.516 7.074 2.08 1 98.94 109 THR A O 1
ATOM 849 N N . LEU A 1 110 ? 12.617 5.328 2.912 1 98.88 110 LEU A N 1
ATOM 850 C CA . LEU A 1 110 ? 12.57 5.809 4.289 1 98.88 110 LEU A CA 1
ATOM 851 C C . LEU A 1 110 ? 13.383 7.094 4.441 1 98.88 110 LEU A C 1
ATOM 853 O O . LEU A 1 110 ? 12.961 8.016 5.141 1 98.88 110 LEU A O 1
ATOM 857 N N . ILE A 1 111 ? 14.492 7.168 3.799 1 98.88 111 ILE A N 1
ATOM 858 C CA . ILE A 1 111 ? 15.344 8.352 3.865 1 98.88 111 ILE A CA 1
ATOM 859 C C . ILE A 1 111 ? 14.641 9.523 3.182 1 98.88 111 ILE A C 1
ATOM 861 O O . ILE A 1 111 ? 14.602 10.633 3.721 1 98.88 111 ILE A O 1
ATOM 865 N N . SER A 1 112 ? 14.133 9.289 2.01 1 98.81 112 SER A N 1
ATOM 866 C CA . SER A 1 112 ? 13.383 10.32 1.297 1 98.81 112 SER A CA 1
ATOM 867 C C . SER A 1 112 ? 12.219 10.836 2.135 1 98.81 112 SER A C 1
ATOM 869 O O . SER A 1 112 ? 12.047 12.047 2.293 1 98.81 112 SER A O 1
ATOM 871 N N . TRP A 1 113 ? 11.5 9.945 2.699 1 98.5 113 TRP A N 1
ATOM 872 C CA . TRP A 1 113 ? 10.328 10.289 3.502 1 98.5 113 TRP A CA 1
ATOM 873 C C . TRP A 1 113 ? 10.734 11.102 4.73 1 98.5 113 TRP A C 1
ATOM 875 O O . TRP A 1 113 ? 10.094 12.102 5.055 1 98.5 113 TRP A O 1
ATOM 885 N N . TYR A 1 114 ? 11.758 10.68 5.402 1 97.75 114 TYR A N 1
ATOM 886 C CA . TYR A 1 114 ? 12.188 11.297 6.652 1 97.75 114 TYR A CA 1
ATOM 887 C C . TYR A 1 114 ? 12.695 12.711 6.414 1 97.75 114 TYR A C 1
ATOM 889 O O . TYR A 1 114 ? 12.414 13.625 7.199 1 97.75 114 TYR A O 1
ATOM 897 N N . PHE A 1 115 ? 13.359 12.961 5.336 1 97.56 115 PHE A N 1
ATOM 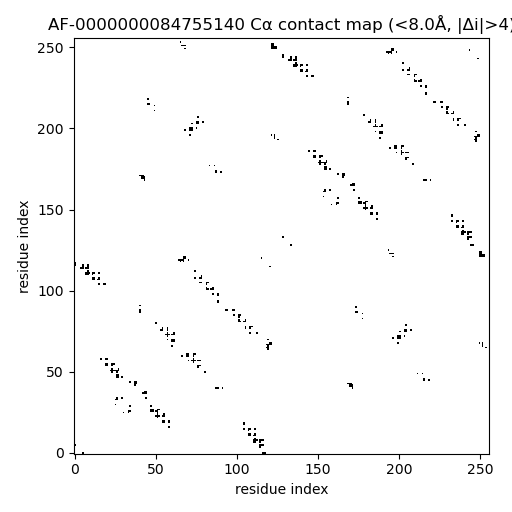898 C CA . PHE A 1 115 ? 14.062 14.219 5.133 1 97.56 115 PHE A CA 1
ATOM 899 C C . PHE A 1 115 ? 13.242 15.156 4.25 1 97.56 115 PHE A C 1
ATOM 901 O O . PHE A 1 115 ? 13.727 16.203 3.832 1 97.56 115 PHE A O 1
ATOM 908 N N . ARG A 1 116 ? 12.055 14.758 3.984 1 94.56 116 ARG A N 1
ATOM 909 C CA . ARG A 1 116 ? 11.188 15.641 3.207 1 94.56 116 ARG A CA 1
ATOM 910 C C . ARG A 1 116 ? 11.156 17.047 3.814 1 94.56 116 ARG A C 1
ATOM 912 O O . ARG A 1 116 ? 11.094 17.188 5.035 1 94.56 116 ARG A O 1
ATOM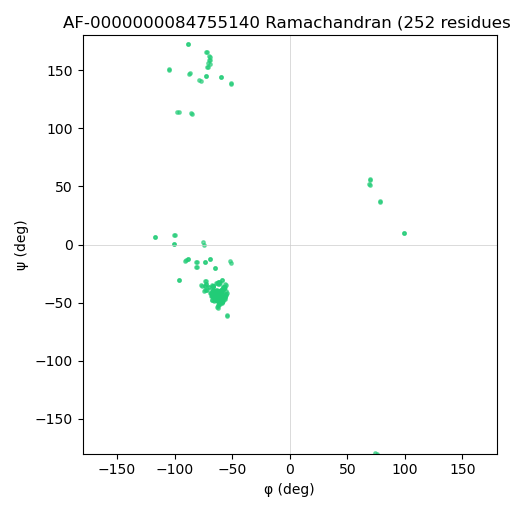 919 N N . PRO A 1 117 ? 11.195 18.016 2.947 1 93.69 117 PRO A N 1
ATOM 920 C CA . PRO A 1 117 ? 11.039 19.359 3.471 1 93.69 117 PRO A CA 1
ATOM 921 C C . PRO A 1 117 ? 9.617 19.641 3.959 1 93.69 117 PRO A C 1
ATOM 923 O O . PRO A 1 117 ? 8.688 18.922 3.602 1 93.69 117 PRO A O 1
ATOM 926 N N . ALA A 1 118 ? 9.461 20.656 4.746 1 89.5 118 ALA A N 1
ATOM 927 C CA . ALA A 1 118 ? 8.195 21 5.391 1 89.5 118 ALA A CA 1
ATOM 928 C C . ALA A 1 118 ? 7.09 21.188 4.355 1 89.5 118 ALA A C 1
ATOM 930 O O . ALA A 1 118 ? 5.934 20.844 4.613 1 89.5 118 ALA A O 1
ATOM 931 N N . SER A 1 119 ? 7.402 21.688 3.203 1 90.62 119 SER A N 1
ATOM 932 C CA . SER A 1 119 ? 6.426 21.953 2.154 1 90.62 119 SER A CA 1
ATOM 933 C C . SER A 1 119 ? 5.867 20.656 1.577 1 90.62 119 SER A C 1
ATOM 935 O O . SER A 1 119 ? 4.855 20.672 0.87 1 90.62 119 SER A O 1
ATOM 937 N N . ARG A 1 120 ? 6.504 19.578 1.902 1 92.31 120 ARG A N 1
ATOM 938 C CA . ARG A 1 120 ? 6.105 18.297 1.348 1 92.31 120 ARG A CA 1
ATOM 939 C C . ARG A 1 120 ? 5.637 17.344 2.447 1 92.31 120 ARG A C 1
ATOM 941 O O . ARG A 1 120 ? 5.422 16.156 2.199 1 92.31 120 ARG A O 1
ATOM 948 N N . LYS A 1 121 ? 5.543 17.844 3.609 1 91.69 121 LYS A N 1
ATOM 949 C CA . LYS A 1 121 ? 5.066 17.062 4.746 1 91.69 121 LYS A CA 1
ATOM 950 C C . LYS A 1 121 ? 3.641 17.453 5.121 1 91.69 121 LYS A C 1
ATOM 952 O O . LYS A 1 121 ? 3.244 18.609 4.953 1 91.69 121 LYS A O 1
ATOM 957 N N . VAL A 1 122 ? 3.053 16.406 5.637 1 90.44 122 VAL A N 1
ATOM 958 C CA . VAL A 1 122 ? 1.766 16.688 6.266 1 90.44 122 VAL A CA 1
ATOM 959 C C . VAL A 1 122 ? 1.988 17.328 7.633 1 90.44 122 VAL A C 1
ATOM 961 O O . VAL A 1 122 ? 2.961 17.016 8.32 1 90.44 122 VAL A O 1
ATOM 964 N N . ILE A 1 123 ? 1.181 18.297 7.996 1 77.19 123 ILE A N 1
ATOM 965 C CA . ILE A 1 123 ? 1.246 18.938 9.312 1 77.19 123 ILE A CA 1
ATOM 966 C C . ILE A 1 123 ? 0.43 18.125 10.312 1 77.19 123 ILE A C 1
ATOM 968 O O . ILE A 1 123 ? -0.704 17.734 10.031 1 77.19 123 ILE A O 1
ATOM 972 N N . THR A 1 124 ? 1.086 17.531 11.281 1 70.31 124 THR A N 1
ATOM 973 C CA . THR A 1 124 ? 0.355 16.766 12.289 1 70.31 124 THR A CA 1
ATOM 974 C C . THR A 1 124 ? 0.138 17.609 13.547 1 70.31 124 THR A C 1
ATOM 976 O O . THR A 1 124 ? 0.956 18.469 13.875 1 70.31 124 THR A O 1
ATOM 979 N N . THR A 1 125 ? -1.092 17.969 13.906 1 57.66 125 THR A N 1
ATOM 980 C CA . THR A 1 125 ? -1.429 18.766 15.078 1 57.66 125 THR A CA 1
ATOM 981 C C . THR A 1 125 ? -0.793 18.172 16.328 1 57.66 125 THR A C 1
ATOM 983 O O . THR A 1 125 ? -0.953 18.719 17.438 1 57.66 125 THR A O 1
ATOM 986 N N . GLN A 1 126 ? -0.347 17.156 16.406 1 52.31 126 GLN A N 1
ATOM 987 C CA . GLN A 1 126 ? 0.06 16.672 17.719 1 52.31 126 GLN A CA 1
ATOM 988 C C . GLN A 1 126 ? 1.059 17.609 18.375 1 52.31 126 GLN A C 1
ATOM 990 O O . GLN A 1 126 ? 1.181 17.641 19.594 1 52.31 126 GLN A O 1
ATOM 995 N N . ASN A 1 127 ? 1.971 18.203 17.688 1 41.38 127 ASN A N 1
ATOM 996 C CA . ASN A 1 127 ? 2.949 18.984 18.422 1 41.38 127 ASN A CA 1
ATOM 997 C C . ASN A 1 127 ? 2.354 20.312 18.906 1 41.38 127 ASN A C 1
ATOM 999 O O . ASN A 1 127 ? 3.084 21.203 19.344 1 41.38 127 ASN A O 1
ATOM 1003 N N . GLN A 1 128 ? 1.098 20.625 18.688 1 35.53 128 GLN A N 1
ATOM 1004 C CA . GLN A 1 128 ? 0.657 21.781 19.469 1 35.53 128 GLN A CA 1
ATOM 1005 C C . GLN A 1 128 ? -0.038 21.359 20.75 1 35.53 128 GLN A C 1
ATOM 1007 O O . GLN A 1 128 ? -0.679 20.297 20.797 1 35.53 128 GLN A O 1
ATOM 1012 N N . MET B 1 1 ? -17.594 18.812 13.25 1 86.06 1 MET B N 1
ATOM 1013 C CA . MET B 1 1 ? -18.141 17.688 12.5 1 86.06 1 MET B CA 1
ATOM 1014 C C . MET B 1 1 ? -19.609 17.469 12.859 1 86.06 1 MET B C 1
ATOM 1016 O O . MET B 1 1 ? -19.984 17.5 14.039 1 86.06 1 MET B O 1
ATOM 1020 N N . THR B 1 2 ? -20.391 17.375 11.82 1 92.44 2 THR B N 1
ATOM 1021 C CA . THR B 1 2 ? -21.812 17.172 12.07 1 92.44 2 THR B CA 1
ATOM 1022 C C . THR B 1 2 ? -22.078 15.781 12.633 1 92.44 2 THR B C 1
ATOM 1024 O O . THR B 1 2 ? -21.266 14.875 12.461 1 92.44 2 THR B O 1
ATOM 1027 N N . LYS B 1 3 ? -23.219 15.672 13.375 1 95.75 3 LYS B N 1
ATOM 1028 C CA . LYS B 1 3 ? -23.625 14.375 13.906 1 95.75 3 LYS B CA 1
ATOM 1029 C C . LYS B 1 3 ? -23.734 13.336 12.789 1 95.75 3 LYS B C 1
ATOM 1031 O O . LYS B 1 3 ? -23.328 12.188 12.969 1 95.75 3 LYS B O 1
ATOM 1036 N N . ARG B 1 4 ? -24.234 13.695 11.695 1 96.88 4 ARG B N 1
ATOM 1037 C CA . ARG B 1 4 ? -24.391 12.82 10.539 1 96.88 4 ARG B CA 1
ATOM 1038 C C . ARG B 1 4 ? -23.047 12.312 10.047 1 96.88 4 ARG B C 1
ATOM 1040 O O . ARG B 1 4 ? -22.859 11.109 9.836 1 96.88 4 ARG B O 1
ATOM 1047 N N . ASN B 1 5 ? -22.125 13.172 9.875 1 97.38 5 ASN B N 1
ATOM 1048 C CA . ASN B 1 5 ? -20.797 12.797 9.391 1 97.38 5 ASN B CA 1
ATOM 1049 C C . ASN B 1 5 ? -20.094 11.867 10.375 1 97.38 5 ASN B C 1
ATOM 1051 O O . ASN B 1 5 ? -19.391 10.938 9.961 1 97.38 5 ASN B O 1
ATOM 1055 N N . LYS B 1 6 ? -20.281 12.172 11.648 1 97.25 6 LYS B N 1
ATOM 1056 C CA . LYS B 1 6 ? -19.703 11.312 12.672 1 97.25 6 LYS B CA 1
ATOM 1057 C C . LYS B 1 6 ? -20.281 9.906 12.609 1 97.25 6 LYS B C 1
ATOM 1059 O O . LYS B 1 6 ? -19.547 8.922 12.734 1 97.25 6 LYS B O 1
ATOM 1064 N N . ILE B 1 7 ? -21.484 9.828 12.5 1 98.19 7 ILE B N 1
ATOM 1065 C CA . ILE B 1 7 ? -22.156 8.531 12.414 1 98.19 7 ILE B CA 1
ATOM 1066 C C . ILE B 1 7 ? -21.688 7.781 11.172 1 98.19 7 ILE B C 1
ATOM 1068 O O . ILE B 1 7 ? -21.344 6.594 11.25 1 98.19 7 ILE B O 1
ATOM 1072 N N . ILE B 1 8 ? -21.656 8.414 10.008 1 98.62 8 ILE B N 1
ATOM 1073 C CA . ILE B 1 8 ? -21.188 7.797 8.773 1 98.62 8 ILE B CA 1
ATOM 1074 C C . ILE B 1 8 ? -19.766 7.277 8.953 1 98.62 8 ILE B C 1
ATOM 1076 O O . ILE B 1 8 ? -19.453 6.145 8.578 1 98.62 8 ILE B O 1
ATOM 1080 N N . TYR B 1 9 ? -18.953 8.109 9.57 1 98.44 9 TYR B N 1
ATOM 1081 C CA . TYR B 1 9 ? -17.562 7.727 9.805 1 98.44 9 TYR B CA 1
ATOM 1082 C C . TYR B 1 9 ? -17.484 6.449 10.633 1 98.44 9 TYR B C 1
ATOM 1084 O O . TYR B 1 9 ? -16.812 5.488 10.242 1 98.44 9 TYR B O 1
ATOM 1092 N N . TRP B 1 10 ? -18.125 6.348 11.672 1 98.31 10 TRP B N 1
ATOM 1093 C CA . TRP B 1 10 ? -17.953 5.23 12.594 1 98.31 10 TRP B CA 1
ATOM 1094 C C . TRP B 1 10 ? -18.625 3.975 12.055 1 98.31 10 TRP B C 1
ATOM 1096 O O . TRP B 1 10 ? -18.156 2.857 12.281 1 98.31 10 TRP B O 1
ATOM 1106 N N . VAL B 1 11 ? -19.719 4.176 11.422 1 98.75 11 VAL B N 1
ATOM 1107 C CA . VAL B 1 11 ? -20.359 3.016 10.812 1 98.75 11 VAL B CA 1
ATOM 1108 C C . VAL B 1 11 ? -19.422 2.41 9.766 1 98.75 11 VAL B C 1
ATOM 1110 O O . VAL B 1 11 ? -19.172 1.202 9.766 1 98.75 11 VAL B O 1
ATOM 1113 N N . ALA B 1 12 ? -18.906 3.238 8.906 1 98.88 12 ALA B N 1
ATOM 1114 C CA . ALA B 1 12 ? -17.984 2.762 7.875 1 98.88 12 ALA B CA 1
ATOM 1115 C C . ALA B 1 12 ? -16.734 2.16 8.5 1 98.88 12 ALA B C 1
ATOM 1117 O O . ALA B 1 12 ? -16.266 1.099 8.078 1 98.88 12 ALA B O 1
ATOM 1118 N N . THR B 1 13 ? -16.234 2.855 9.508 1 98.81 13 THR B N 1
ATOM 1119 C CA . THR B 1 13 ? -14.977 2.436 10.117 1 98.81 13 THR B CA 1
ATOM 1120 C C . THR B 1 13 ? -15.148 1.112 10.859 1 98.81 13 THR B C 1
ATOM 1122 O O . THR B 1 13 ? -14.289 0.23 10.766 1 98.81 13 THR B O 1
ATOM 1125 N N . VAL B 1 14 ? -16.188 0.939 11.547 1 98.75 14 VAL B N 1
ATOM 1126 C CA . VAL B 1 14 ? -16.422 -0.287 12.305 1 98.75 14 VAL B CA 1
ATOM 1127 C C . VAL B 1 14 ? -16.625 -1.457 11.344 1 98.75 14 VAL B C 1
ATOM 1129 O O . VAL B 1 14 ? -16.047 -2.531 11.539 1 98.75 14 VAL B O 1
ATOM 1132 N N . TRP B 1 15 ? -17.375 -1.253 10.336 1 98.81 15 TRP B N 1
ATOM 1133 C CA . TRP B 1 15 ? -17.578 -2.314 9.359 1 98.81 15 TRP B CA 1
ATOM 1134 C C . TRP B 1 15 ? -16.297 -2.631 8.617 1 98.81 15 TRP B C 1
ATOM 1136 O O . TRP B 1 15 ? -16 -3.797 8.328 1 98.81 15 TRP B O 1
ATOM 1146 N N . LEU B 1 16 ? -15.586 -1.595 8.258 1 98.88 16 LEU B N 1
ATOM 1147 C CA . LEU B 1 16 ? -14.281 -1.795 7.625 1 98.88 16 LEU B CA 1
ATOM 1148 C C . LEU B 1 16 ? -13.359 -2.604 8.531 1 98.88 16 LEU B C 1
ATOM 1150 O O . LEU B 1 16 ? -12.734 -3.57 8.086 1 98.88 16 LE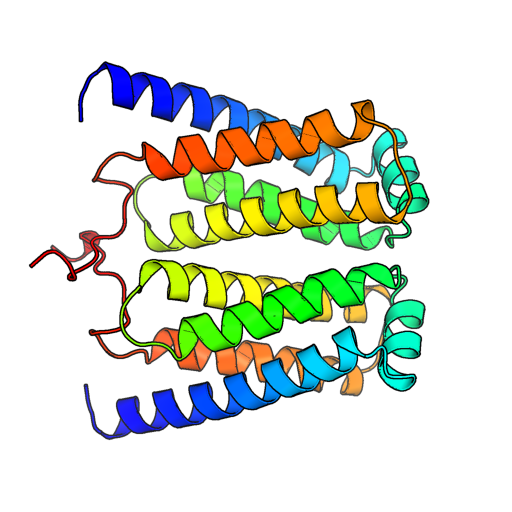U B O 1
ATOM 1154 N N . ALA B 1 17 ? -13.281 -2.207 9.766 1 98.88 17 ALA B N 1
ATOM 1155 C CA . ALA B 1 17 ? -12.414 -2.881 10.727 1 98.88 17 ALA B CA 1
ATOM 1156 C C . ALA B 1 17 ? -12.812 -4.348 10.891 1 98.88 17 ALA B C 1
ATOM 1158 O O . ALA B 1 17 ? -11.953 -5.227 10.938 1 98.88 17 ALA B O 1
ATOM 1159 N N . LEU B 1 18 ? -14.055 -4.59 10.977 1 98.75 18 LEU B N 1
ATOM 1160 C CA . LEU B 1 18 ? -14.539 -5.961 11.102 1 98.75 18 LEU B CA 1
ATOM 1161 C C . LEU B 1 18 ? -14.195 -6.777 9.859 1 98.75 18 LEU B C 1
ATOM 1163 O O . LEU B 1 18 ? -13.734 -7.918 9.977 1 98.75 18 LEU B O 1
ATOM 1167 N N . GLY B 1 19 ? -14.469 -6.211 8.711 1 98.56 19 GLY B N 1
ATOM 1168 C CA . GLY B 1 19 ? -14.164 -6.902 7.465 1 98.56 19 GLY B CA 1
ATOM 1169 C C . GLY B 1 19 ? -12.688 -7.195 7.289 1 98.56 19 GLY B C 1
ATOM 1170 O O . GLY B 1 19 ? -12.305 -8.312 6.926 1 98.56 19 GLY B O 1
ATOM 1171 N N . MET B 1 20 ? -11.875 -6.199 7.57 1 98.81 20 MET B N 1
ATOM 1172 C CA . MET B 1 20 ? -10.43 -6.363 7.406 1 98.81 20 MET B CA 1
ATOM 1173 C C . MET B 1 20 ? -9.867 -7.32 8.453 1 98.81 20 MET B C 1
ATOM 1175 O O . MET B 1 20 ? -8.953 -8.094 8.172 1 98.81 20 MET B O 1
ATOM 1179 N N . THR B 1 21 ? -10.406 -7.273 9.648 1 98.81 21 THR B N 1
ATOM 1180 C CA . THR B 1 21 ? -9.984 -8.211 10.68 1 98.81 21 THR B CA 1
ATOM 1181 C C . THR B 1 21 ? -10.375 -9.641 10.297 1 98.81 21 THR B C 1
ATOM 1183 O O . THR B 1 21 ? -9.547 -10.555 10.383 1 98.81 21 THR B O 1
ATOM 1186 N N . SER B 1 22 ? -11.57 -9.812 9.914 1 98.25 22 SER B N 1
ATOM 1187 C CA . SER B 1 22 ? -12.055 -11.141 9.562 1 98.25 22 SER B CA 1
ATOM 1188 C C . SER B 1 22 ? -11.258 -11.734 8.406 1 98.25 22 SER B C 1
ATOM 1190 O O . SER B 1 22 ? -10.789 -12.867 8.477 1 98.25 22 SER B O 1
ATOM 1192 N N . THR B 1 23 ? -11.148 -10.961 7.359 1 97.69 23 THR B N 1
ATOM 1193 C CA . THR B 1 23 ? -10.414 -11.469 6.199 1 97.69 23 THR B CA 1
ATOM 1194 C C . THR B 1 23 ? -8.938 -11.641 6.531 1 97.69 23 THR B C 1
ATOM 1196 O O . THR B 1 23 ? -8.289 -12.57 6.043 1 97.69 23 THR B O 1
ATOM 1199 N N . GLY B 1 24 ? -8.359 -10.734 7.375 1 98.25 24 GLY B N 1
ATOM 1200 C CA . GLY B 1 24 ? -6.98 -10.891 7.809 1 98.25 24 GLY B CA 1
ATOM 1201 C C . GLY B 1 24 ? -6.746 -12.156 8.609 1 98.25 24 GLY B C 1
ATOM 1202 O O . GLY B 1 24 ? -5.746 -12.852 8.398 1 98.25 24 GLY B O 1
ATOM 1203 N N . ILE B 1 25 ? -7.613 -12.484 9.5 1 98.06 25 ILE B N 1
ATOM 1204 C CA . ILE B 1 25 ? -7.492 -13.695 10.312 1 98.06 25 ILE B CA 1
ATOM 1205 C C . ILE B 1 25 ? -7.59 -14.93 9.414 1 98.06 25 ILE B C 1
ATOM 1207 O O . ILE B 1 25 ? -6.797 -15.867 9.555 1 98.06 25 ILE B O 1
ATOM 1211 N N . VAL B 1 26 ? -8.531 -14.953 8.523 1 97.12 26 VAL B N 1
ATOM 1212 C CA . VAL B 1 26 ? -8.711 -16.062 7.59 1 97.12 26 VAL B CA 1
ATOM 1213 C C . VAL B 1 26 ? -7.438 -16.266 6.777 1 97.12 26 VAL B C 1
ATOM 1215 O O . VAL B 1 26 ? -7.074 -17.406 6.461 1 97.12 26 VAL B O 1
ATOM 1218 N N . GLN B 1 27 ? -6.789 -15.219 6.438 1 97.88 27 GLN B N 1
ATOM 1219 C CA . GLN B 1 27 ? -5.543 -15.289 5.68 1 97.88 27 GLN B CA 1
ATOM 1220 C C . GLN B 1 27 ? -4.398 -15.805 6.543 1 97.88 27 GLN B C 1
ATOM 1222 O O . GLN B 1 27 ? -3.643 -16.688 6.121 1 97.88 27 GLN B O 1
ATOM 1227 N N . LEU B 1 28 ? -4.316 -15.438 7.754 1 97.56 28 LEU B N 1
ATOM 1228 C CA . LEU B 1 28 ? -3.215 -15.828 8.625 1 97.56 28 LEU B CA 1
ATOM 1229 C C . LEU B 1 28 ? -3.332 -17.297 9.023 1 97.56 28 LEU B C 1
ATOM 1231 O O . LEU B 1 28 ? -2.324 -18 9.148 1 97.56 28 LEU B O 1
ATOM 1235 N N . ILE B 1 29 ? -4.52 -17.766 9.172 1 97.06 29 ILE B N 1
ATOM 1236 C CA . ILE B 1 29 ? -4.68 -19.141 9.609 1 97.06 29 ILE B CA 1
ATOM 1237 C C . ILE B 1 29 ? -4.688 -20.078 8.398 1 97.06 29 ILE B C 1
ATOM 1239 O O . ILE B 1 29 ? -4.598 -21.297 8.539 1 97.06 29 ILE B O 1
ATOM 1243 N N . GLY B 1 30 ? -4.812 -19.5 7.242 1 96.12 30 GLY B N 1
ATOM 1244 C CA . GLY B 1 30 ? -4.844 -20.312 6.035 1 96.12 30 GLY B CA 1
ATOM 1245 C C . GLY B 1 30 ? -6.102 -21.141 5.906 1 96.12 30 GLY B C 1
ATOM 1246 O O . GLY B 1 30 ? -6.031 -22.359 5.695 1 96.12 30 GLY B O 1
ATOM 1247 N N . MET B 1 31 ? -7.207 -20.484 6.039 1 96.31 31 MET B N 1
ATOM 1248 C CA . MET B 1 31 ? -8.469 -21.188 5.852 1 96.31 31 MET B CA 1
ATOM 1249 C C . MET B 1 31 ? -8.562 -21.781 4.445 1 96.31 31 MET B C 1
ATOM 1251 O O . MET B 1 31 ? -8.18 -21.141 3.471 1 96.31 31 MET B O 1
ATOM 1255 N N . GLU B 1 32 ? -9.133 -22.891 4.305 1 97.5 32 GLU B N 1
ATOM 1256 C CA . GLU B 1 32 ? -9.133 -23.656 3.064 1 97.5 32 GLU B CA 1
ATOM 1257 C C . GLU B 1 32 ? -9.742 -22.859 1.917 1 97.5 32 GLU B C 1
ATOM 1259 O O . GLU B 1 32 ? -9.172 -22.812 0.822 1 97.5 32 GLU B O 1
ATOM 1264 N N . GLU B 1 33 ? -10.852 -22.266 2.17 1 96.25 33 GLU B N 1
ATOM 1265 C CA . GLU B 1 33 ? -11.516 -21.484 1.135 1 96.25 33 GLU B CA 1
ATOM 1266 C C . GLU B 1 33 ? -10.625 -20.359 0.633 1 96.25 33 GLU B C 1
ATOM 1268 O O . GLU B 1 33 ? -10.609 -20.062 -0.562 1 96.25 33 GLU B O 1
ATOM 1273 N N . GLU B 1 34 ? -9.906 -19.703 1.528 1 96 34 GLU B N 1
ATOM 1274 C CA . GLU B 1 34 ? -9 -18.625 1.164 1 96 34 GLU B CA 1
ATOM 1275 C C . GLU B 1 34 ? -7.801 -19.156 0.376 1 96 34 GLU B C 1
ATOM 1277 O O . GLU B 1 34 ? -7.375 -18.531 -0.603 1 96 34 GLU B O 1
ATOM 1282 N N . ILE B 1 35 ? -7.309 -20.25 0.821 1 97.44 35 ILE B N 1
ATOM 1283 C CA . ILE B 1 35 ? -6.199 -20.891 0.126 1 97.44 35 ILE B CA 1
ATOM 1284 C C . ILE B 1 35 ? -6.605 -21.219 -1.31 1 97.44 35 ILE B C 1
ATOM 1286 O O . ILE B 1 35 ? -5.871 -20.922 -2.252 1 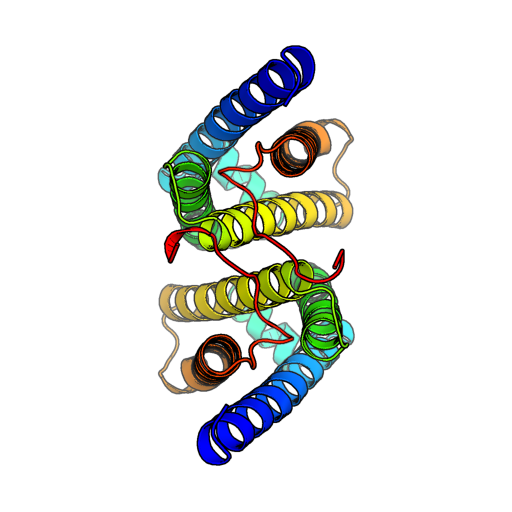97.44 35 ILE B O 1
ATOM 1290 N N . GLU B 1 36 ? -7.738 -21.781 -1.492 1 97.56 36 GLU B N 1
ATOM 1291 C CA . GLU B 1 36 ? -8.234 -22.125 -2.82 1 97.56 36 GLU B CA 1
ATOM 1292 C C . GLU B 1 36 ? -8.391 -20.875 -3.688 1 97.56 36 GLU B C 1
ATOM 1294 O O . GLU B 1 36 ? -8.086 -20.906 -4.883 1 97.56 36 GLU B O 1
ATOM 1299 N N . MET B 1 37 ? -8.883 -19.812 -3.092 1 96.81 37 MET B N 1
ATOM 1300 C CA . MET B 1 37 ? -9.047 -18.562 -3.822 1 96.81 37 MET B CA 1
ATOM 1301 C C . MET B 1 37 ? -7.699 -18 -4.273 1 96.81 37 MET B C 1
ATOM 1303 O O . MET B 1 37 ? -7.559 -17.547 -5.41 1 96.81 37 MET B O 1
ATOM 1307 N N . MET B 1 38 ? -6.73 -18.062 -3.412 1 97.5 38 MET B N 1
ATOM 1308 C CA . MET B 1 38 ? -5.398 -17.562 -3.75 1 97.5 38 MET B CA 1
ATOM 1309 C C . MET B 1 38 ? -4.777 -18.391 -4.871 1 97.5 38 MET B C 1
ATOM 1311 O O . MET B 1 38 ? -4.164 -17.844 -5.785 1 97.5 38 MET B O 1
ATOM 1315 N N . GLU B 1 39 ? -4.93 -19.656 -4.758 1 97.5 39 GLU B N 1
ATOM 1316 C CA . GLU B 1 39 ? -4.449 -20.516 -5.824 1 97.5 39 GLU B CA 1
ATOM 1317 C C . GLU B 1 39 ? -5.152 -20.219 -7.148 1 97.5 39 GLU B C 1
ATOM 1319 O O . GLU B 1 39 ? -4.512 -20.188 -8.203 1 97.5 39 GLU B O 1
ATOM 1324 N N . HIS B 1 40 ? -6.43 -20.047 -7.086 1 98.25 40 HIS B N 1
ATOM 1325 C CA . HIS B 1 40 ? -7.211 -19.688 -8.266 1 98.25 40 HIS B CA 1
ATOM 1326 C C . HIS B 1 40 ? -6.695 -18.406 -8.898 1 98.25 40 HIS B C 1
ATOM 1328 O O . HIS B 1 40 ? -6.574 -18.312 -10.125 1 98.25 40 HIS B O 1
ATOM 1334 N N . LEU B 1 41 ? -6.305 -17.469 -8.055 1 98.12 41 LEU B N 1
ATOM 1335 C CA . LEU B 1 41 ? -5.805 -16.188 -8.547 1 98.12 41 LEU B CA 1
ATOM 1336 C C . LEU B 1 41 ? -4.348 -16.297 -8.984 1 98.12 41 LEU B C 1
ATOM 1338 O O . LEU B 1 41 ? -3.818 -15.398 -9.633 1 98.12 41 LEU B O 1
ATOM 1342 N N . GLY B 1 42 ? -3.658 -17.328 -8.516 1 98.38 42 GLY B N 1
ATOM 1343 C CA . GLY B 1 42 ? -2.291 -17.578 -8.938 1 98.38 42 GLY B CA 1
ATOM 1344 C C . GLY B 1 42 ? -1.257 -17.078 -7.945 1 98.38 42 GLY B C 1
ATOM 1345 O O . GLY B 1 42 ? -0.062 -17.062 -8.25 1 98.38 42 GLY B O 1
ATOM 1346 N N . TYR B 1 43 ? -1.669 -16.688 -6.816 1 98.44 43 TYR B N 1
ATOM 1347 C CA . TYR B 1 43 ? -0.739 -16.156 -5.832 1 98.44 43 TYR B CA 1
ATOM 1348 C C . TYR B 1 43 ? -0.129 -17.266 -4.984 1 98.44 43 TYR B C 1
ATOM 1350 O O . TYR B 1 43 ? -0.786 -18.266 -4.703 1 98.44 43 TYR B O 1
ATOM 1358 N N . PRO B 1 44 ? 1.136 -17 -4.602 1 98.31 44 PRO B N 1
ATOM 1359 C CA . PRO B 1 44 ? 1.714 -17.953 -3.648 1 98.31 44 PRO B CA 1
ATOM 1360 C C . PRO B 1 44 ? 1.075 -17.859 -2.266 1 98.31 44 PRO B C 1
ATOM 1362 O O . PRO B 1 44 ? 0.604 -16.797 -1.866 1 98.31 44 PRO B O 1
ATOM 1365 N N . LEU B 1 45 ? 1.195 -18.906 -1.505 1 97.06 45 LEU B N 1
ATOM 1366 C CA . LEU B 1 45 ? 0.493 -18.984 -0.229 1 97.06 45 LEU B CA 1
ATOM 1367 C C . LEU B 1 45 ? 1.135 -18.062 0.807 1 97.06 45 LEU B C 1
ATOM 1369 O O . LEU B 1 45 ? 0.457 -17.578 1.714 1 97.06 45 LEU B O 1
ATOM 1373 N N . TYR B 1 46 ? 2.367 -17.844 0.759 1 97.81 46 TYR B N 1
ATOM 1374 C CA . TYR B 1 46 ? 2.992 -16.969 1.74 1 97.81 46 TYR B CA 1
ATOM 1375 C C . TYR B 1 46 ? 2.48 -15.539 1.595 1 97.81 46 TYR B C 1
ATOM 1377 O O . TYR B 1 46 ? 2.664 -14.711 2.492 1 97.81 46 TYR B O 1
ATOM 1385 N N . PHE B 1 47 ? 1.938 -15.273 0.398 1 98.12 47 PHE B N 1
ATOM 1386 C CA . PHE B 1 47 ? 1.33 -13.961 0.206 1 98.12 47 PHE B CA 1
ATOM 1387 C C . PHE B 1 47 ? 0.211 -13.727 1.215 1 98.12 47 PHE B C 1
ATOM 1389 O O . PHE B 1 47 ? -0.03 -12.594 1.632 1 98.12 47 PHE B O 1
ATOM 1396 N N . LEU B 1 48 ? -0.458 -14.766 1.638 1 98.12 48 LEU B N 1
ATOM 1397 C CA . LEU B 1 48 ? -1.504 -14.688 2.65 1 98.12 48 LEU B CA 1
ATOM 1398 C C . LEU B 1 48 ? -0.956 -14.117 3.955 1 98.12 48 LEU B C 1
ATOM 1400 O O . LEU B 1 48 ? -1.609 -13.297 4.602 1 98.12 48 LEU B O 1
ATOM 1404 N N . LEU B 1 49 ? 0.187 -14.523 4.297 1 96.94 49 LEU B N 1
ATOM 1405 C CA . LEU B 1 49 ? 0.822 -14.008 5.504 1 96.94 49 LEU B CA 1
ATOM 1406 C C . LEU B 1 49 ? 1.09 -12.516 5.379 1 96.94 49 LEU B C 1
ATOM 1408 O O . LEU B 1 49 ? 0.821 -11.75 6.312 1 96.94 49 LEU B O 1
ATOM 1412 N N . ILE B 1 50 ? 1.571 -12.117 4.223 1 97.69 50 ILE B N 1
ATOM 1413 C CA . ILE B 1 50 ? 1.928 -10.727 3.986 1 97.69 50 ILE B CA 1
ATOM 1414 C C . ILE B 1 50 ? 0.685 -9.844 4.105 1 97.69 50 ILE B C 1
ATOM 1416 O O . ILE B 1 50 ? 0.652 -8.914 4.91 1 97.69 50 ILE B O 1
ATOM 1420 N N . ILE B 1 51 ? -0.37 -10.172 3.402 1 98.12 51 ILE B N 1
ATOM 1421 C CA . ILE B 1 51 ? -1.544 -9.312 3.352 1 98.12 51 ILE B CA 1
ATOM 1422 C C . ILE B 1 51 ? -2.309 -9.398 4.672 1 98.12 51 ILE B C 1
ATOM 1424 O O . ILE B 1 51 ? -2.867 -8.406 5.141 1 98.12 51 ILE B O 1
ATOM 1428 N N . GLY B 1 52 ? -2.354 -10.578 5.297 1 98.12 52 GLY B N 1
ATOM 1429 C CA . GLY B 1 52 ? -3.023 -10.734 6.578 1 98.12 52 GLY B CA 1
ATOM 1430 C C . GLY B 1 52 ? -2.42 -9.875 7.672 1 98.12 52 GLY B C 1
ATOM 1431 O O . GLY B 1 52 ? -3.141 -9.188 8.398 1 98.12 52 GLY B O 1
ATOM 1432 N N . VAL B 1 53 ? -1.124 -9.914 7.785 1 98.12 53 VAL B N 1
ATOM 1433 C CA . VAL B 1 53 ? -0.424 -9.117 8.781 1 98.12 53 VAL B CA 1
ATOM 1434 C C . VAL B 1 53 ? -0.671 -7.629 8.523 1 98.12 53 VAL B C 1
ATOM 1436 O O . VAL B 1 53 ? -0.99 -6.879 9.453 1 98.12 53 VAL B O 1
ATOM 1439 N N . TRP B 1 54 ? -0.531 -7.234 7.277 1 98.12 54 TRP B N 1
ATOM 1440 C CA . TRP B 1 54 ? -0.722 -5.828 6.938 1 98.12 54 TRP B CA 1
ATOM 1441 C C . TRP B 1 54 ? -2.15 -5.387 7.23 1 98.12 54 TRP B C 1
ATOM 1443 O O . TRP B 1 54 ? -2.377 -4.273 7.707 1 98.12 54 TRP B O 1
ATOM 1453 N N . LYS B 1 55 ? -3.127 -6.223 6.934 1 98.69 55 LYS B N 1
ATOM 1454 C CA . LYS B 1 55 ? -4.523 -5.883 7.195 1 98.69 55 LYS B CA 1
ATOM 1455 C C . LYS B 1 55 ? -4.77 -5.668 8.688 1 98.69 55 LYS B C 1
ATOM 1457 O O . LYS B 1 55 ? -5.387 -4.68 9.086 1 98.69 55 LYS B O 1
ATOM 1462 N N . LEU B 1 56 ? -4.258 -6.512 9.477 1 98.81 56 LEU B N 1
ATOM 1463 C CA . LEU B 1 56 ? -4.473 -6.402 10.914 1 98.81 56 LEU B CA 1
ATOM 1464 C C . LEU B 1 56 ? -3.77 -5.172 11.477 1 98.81 56 LEU B C 1
ATOM 1466 O O . LEU B 1 56 ? -4.328 -4.457 12.305 1 98.81 56 LEU B O 1
ATOM 1470 N N . LEU B 1 57 ? -2.545 -4.961 11.047 1 98.69 57 LEU B N 1
ATOM 1471 C CA . LEU B 1 57 ? -1.839 -3.752 11.461 1 98.69 57 LEU B CA 1
ATOM 1472 C C . LEU B 1 57 ? -2.594 -2.504 11.023 1 98.69 57 LEU B C 1
ATOM 1474 O O . LEU B 1 57 ? -2.641 -1.511 11.75 1 98.69 57 LEU B O 1
ATOM 1478 N N . GLY B 1 58 ? -3.172 -2.535 9.805 1 98.81 58 GLY B N 1
ATOM 1479 C CA . GLY B 1 58 ? -3.971 -1.425 9.312 1 98.81 58 GLY B CA 1
ATOM 1480 C C . GLY B 1 58 ? -5.203 -1.152 10.148 1 98.81 58 GLY B C 1
ATOM 1481 O O . GLY B 1 58 ? -5.539 0.004 10.414 1 98.81 58 GLY B O 1
ATOM 1482 N N . VAL B 1 59 ? -5.828 -2.182 10.555 1 98.88 59 VAL B N 1
ATOM 1483 C CA . VAL B 1 59 ? -7.012 -2.041 11.398 1 98.88 59 VAL B CA 1
ATOM 1484 C C . VAL B 1 59 ? -6.633 -1.369 12.711 1 98.88 59 VAL B C 1
ATOM 1486 O O . VAL B 1 59 ? -7.312 -0.443 13.164 1 98.88 59 VAL B O 1
ATOM 1489 N N . VAL B 1 60 ? -5.59 -1.811 13.352 1 98.81 60 VAL B N 1
ATOM 1490 C CA . VAL B 1 60 ? -5.113 -1.19 14.586 1 98.81 60 VAL B CA 1
ATOM 1491 C C . VAL B 1 60 ? -4.836 0.292 14.344 1 98.81 60 VAL B C 1
ATOM 1493 O O . VAL B 1 60 ? -5.246 1.144 15.133 1 98.81 60 VAL B O 1
ATOM 1496 N N . ALA B 1 61 ? -4.199 0.602 13.273 1 98.62 61 ALA B N 1
ATOM 1497 C CA . ALA B 1 61 ? -3.801 1.971 12.953 1 98.62 61 ALA B CA 1
ATOM 1498 C C . ALA B 1 61 ? -5.02 2.881 12.828 1 98.62 61 ALA B C 1
ATOM 1500 O O . ALA B 1 61 ? -5.016 4.004 13.344 1 98.62 61 ALA B O 1
ATOM 1501 N N . ILE B 1 62 ? -6.051 2.434 12.203 1 98.31 62 ILE B N 1
ATOM 1502 C CA . ILE B 1 62 ? -7.145 3.359 11.93 1 98.31 62 ILE B CA 1
ATOM 1503 C C . ILE B 1 62 ? -8.023 3.502 13.172 1 98.31 62 ILE B C 1
ATOM 1505 O O . ILE B 1 62 ? -8.797 4.453 13.289 1 98.31 62 ILE B O 1
ATOM 1509 N N . LEU B 1 63 ? -7.871 2.602 14.102 1 98.31 63 LEU B N 1
ATOM 1510 C CA . LEU B 1 63 ? -8.742 2.639 15.273 1 98.31 63 LEU B CA 1
ATOM 1511 C C . LEU B 1 63 ? -8.078 3.373 16.422 1 98.31 63 LEU B C 1
ATOM 1513 O O . LEU B 1 63 ? -8.758 3.961 17.266 1 98.31 63 LEU B O 1
ATOM 1517 N N . ILE B 1 64 ? -6.773 3.326 16.516 1 96.88 64 ILE B N 1
ATOM 1518 C CA . ILE B 1 64 ? -6.098 3.965 17.641 1 96.88 64 ILE B CA 1
ATOM 1519 C C . ILE B 1 64 ? -6.152 5.484 17.469 1 96.88 64 ILE B C 1
ATOM 1521 O O . ILE B 1 64 ? -6.109 5.996 16.359 1 96.88 64 ILE B O 1
ATOM 1525 N N . PRO B 1 65 ? -6.266 6.145 18.625 1 94.06 65 PRO B N 1
ATOM 1526 C CA . PRO B 1 65 ? -6.25 7.605 18.547 1 94.06 65 PRO B CA 1
ATOM 1527 C C . PRO B 1 65 ? -4.867 8.164 18.203 1 94.06 65 PRO B C 1
ATOM 1529 O O . PRO B 1 65 ? -3.857 7.496 18.438 1 94.06 65 PRO B O 1
ATOM 1532 N N . LYS B 1 66 ? -4.867 9.336 17.578 1 92.81 66 LYS B N 1
ATOM 1533 C CA . LYS B 1 66 ? -3.635 10.039 17.219 1 92.81 66 LYS B CA 1
ATOM 1534 C C . LYS B 1 66 ? -2.945 9.375 16.031 1 92.81 66 LYS B C 1
ATOM 1536 O O . LYS B 1 66 ? -3.59 8.695 15.234 1 92.81 66 LYS B O 1
ATOM 1541 N N . PHE B 1 67 ? -1.908 9.82 15.609 1 95.31 67 PHE B N 1
ATOM 1542 C CA . PHE B 1 67 ? -1.049 9.297 14.555 1 95.31 67 PHE B CA 1
ATOM 1543 C C . PHE B 1 67 ? -1.721 9.43 13.188 1 95.31 67 PHE B C 1
ATOM 1545 O O . PHE B 1 67 ? -1.866 8.438 12.469 1 95.31 67 PHE B O 1
ATOM 1552 N N . PRO B 1 68 ? -2.07 10.516 12.828 1 95.38 68 PRO B N 1
ATOM 1553 C CA . PRO B 1 68 ? -2.824 10.688 11.586 1 95.38 68 PRO B CA 1
ATOM 1554 C C . PRO B 1 68 ? -2.043 10.242 10.352 1 95.38 68 PRO B C 1
ATOM 1556 O O . PRO B 1 68 ? -2.639 9.781 9.375 1 95.38 68 PRO B O 1
ATOM 1559 N N . VAL B 1 69 ? -0.729 10.398 10.398 1 96.62 69 VAL B N 1
ATOM 1560 C CA . VAL B 1 69 ? 0.077 9.938 9.273 1 96.62 69 VAL B CA 1
ATOM 1561 C C . VAL B 1 69 ? -0.021 8.422 9.156 1 96.62 69 VAL B C 1
ATOM 1563 O O . VAL B 1 69 ? -0.172 7.883 8.062 1 96.62 69 VAL B O 1
ATOM 1566 N N . LEU B 1 70 ? 0.079 7.746 10.234 1 97.5 70 LEU B N 1
ATOM 1567 C CA . LEU B 1 70 ? -0.059 6.293 10.242 1 97.5 70 LEU B CA 1
ATOM 1568 C C . LEU B 1 70 ? -1.419 5.875 9.695 1 97.5 70 LEU B C 1
ATOM 1570 O O . LEU B 1 70 ? -1.526 4.863 8.992 1 97.5 70 LEU B O 1
ATOM 1574 N N . LYS B 1 71 ? -2.404 6.605 10.008 1 98.06 71 LYS B N 1
ATOM 1575 C CA . LYS B 1 71 ? -3.738 6.324 9.484 1 98.06 71 LYS B CA 1
ATOM 1576 C C . LYS B 1 71 ? -3.777 6.469 7.965 1 98.06 71 LYS B C 1
ATOM 1578 O O . LYS B 1 71 ? -4.438 5.688 7.277 1 98.06 71 LYS B O 1
ATOM 1583 N N . GLU B 1 72 ? -3.074 7.523 7.484 1 98.06 72 GLU B N 1
ATOM 1584 C CA . GLU B 1 72 ? -2.996 7.676 6.031 1 98.06 72 GLU B CA 1
ATOM 1585 C C . GLU B 1 72 ? -2.352 6.457 5.383 1 98.06 72 GLU B C 1
ATOM 1587 O O . GLU B 1 72 ? -2.807 5.992 4.336 1 98.06 72 GLU B O 1
ATOM 1592 N N . TRP B 1 73 ? -1.342 5.934 6.004 1 98.56 73 TRP B N 1
ATOM 1593 C CA . TRP B 1 73 ? -0.653 4.762 5.469 1 98.56 73 TRP B CA 1
ATOM 1594 C C . TRP B 1 73 ? -1.559 3.537 5.496 1 98.56 73 TRP B C 1
ATOM 1596 O O . TRP B 1 73 ? -1.534 2.717 4.578 1 98.56 73 TRP B O 1
ATOM 1606 N N . ALA B 1 74 ? -2.293 3.398 6.539 1 98.75 74 ALA B N 1
ATOM 1607 C CA . ALA B 1 74 ? -3.225 2.279 6.652 1 98.75 74 ALA B CA 1
ATOM 1608 C C . ALA B 1 74 ? -4.293 2.342 5.566 1 98.75 74 ALA B C 1
ATOM 1610 O O . ALA B 1 74 ? -4.562 1.345 4.891 1 98.75 74 ALA B O 1
ATOM 1611 N N . TYR B 1 75 ? -4.875 3.504 5.391 1 98.81 75 TYR B N 1
ATOM 1612 C CA . TYR B 1 75 ? -5.883 3.67 4.348 1 98.81 75 TYR B CA 1
ATOM 1613 C C . TYR B 1 75 ? -5.293 3.404 2.969 1 98.81 75 TYR B C 1
ATOM 1615 O O . TYR B 1 75 ? -5.934 2.779 2.121 1 98.81 75 TYR B O 1
ATOM 1623 N N . ALA B 1 76 ? -4.105 3.857 2.758 1 98.62 76 ALA B N 1
ATOM 1624 C CA . ALA B 1 76 ? -3.43 3.574 1.496 1 98.62 76 ALA B CA 1
ATOM 1625 C C . ALA B 1 76 ? -3.281 2.072 1.278 1 98.62 76 ALA B C 1
ATOM 1627 O O . ALA B 1 76 ? -3.596 1.56 0.202 1 98.62 76 ALA B O 1
ATOM 1628 N N . GLY B 1 77 ? -2.785 1.441 2.295 1 98.62 77 GLY B N 1
ATOM 1629 C CA . GLY B 1 77 ? -2.639 -0.002 2.197 1 98.62 77 GLY B CA 1
ATOM 1630 C C . GLY B 1 77 ? -3.938 -0.712 1.86 1 98.62 77 GLY B C 1
ATOM 1631 O O . GLY B 1 77 ? -3.953 -1.627 1.034 1 98.62 77 GLY B O 1
ATOM 1632 N N . PHE B 1 78 ? -5.008 -0.291 2.5 1 98.88 78 PHE B N 1
ATOM 1633 C CA . PHE B 1 78 ? -6.309 -0.888 2.225 1 98.88 78 PHE B CA 1
ATOM 1634 C C . PHE B 1 78 ? -6.723 -0.637 0.78 1 98.88 78 PHE B C 1
ATOM 1636 O O . PHE B 1 78 ? -7.227 -1.539 0.108 1 98.88 78 PHE B O 1
ATOM 1643 N N . VAL B 1 79 ? -6.535 0.557 0.302 1 98.69 79 VAL B N 1
ATOM 1644 C CA . VAL B 1 79 ? -6.895 0.886 -1.073 1 98.69 79 VAL B CA 1
ATOM 1645 C C . VAL B 1 79 ? -6.059 0.054 -2.041 1 98.69 79 VAL B C 1
ATOM 1647 O O . VAL B 1 79 ? -6.586 -0.519 -2.996 1 98.69 79 VAL B O 1
ATOM 1650 N N . PHE B 1 80 ? -4.762 -0.036 -1.779 1 98.38 80 PHE B N 1
ATOM 1651 C CA . PHE B 1 80 ? -3.885 -0.796 -2.662 1 98.38 80 PHE B CA 1
ATOM 1652 C C . PHE B 1 80 ? -4.273 -2.27 -2.674 1 98.38 80 PHE B C 1
ATOM 1654 O O . PHE B 1 80 ? -4.328 -2.895 -3.734 1 98.38 80 PHE B O 1
ATOM 1661 N N . THR B 1 81 ? -4.543 -2.812 -1.496 1 98.25 81 THR B N 1
ATOM 1662 C CA . THR B 1 81 ? -4.883 -4.23 -1.408 1 98.25 81 THR B CA 1
ATOM 1663 C C . THR B 1 81 ? -6.215 -4.508 -2.1 1 98.25 81 THR B C 1
ATOM 1665 O O . THR B 1 81 ? -6.332 -5.473 -2.861 1 98.25 81 THR B O 1
ATOM 1668 N N . MET B 1 82 ? -7.203 -3.66 -1.906 1 98.69 82 MET B N 1
ATOM 1669 C CA . MET B 1 82 ? -8.523 -3.924 -2.465 1 98.69 82 MET B CA 1
ATOM 1670 C C . MET B 1 82 ? -8.539 -3.686 -3.971 1 98.69 82 MET B C 1
ATOM 1672 O O . MET B 1 82 ? -9.188 -4.418 -4.715 1 98.69 82 MET B O 1
ATOM 1676 N N . THR B 1 83 ? -7.883 -2.662 -4.434 1 98.5 83 THR B N 1
ATOM 1677 C CA . THR B 1 83 ? -7.812 -2.457 -5.875 1 98.5 83 THR B CA 1
ATOM 1678 C C . THR B 1 83 ? -7 -3.562 -6.539 1 98.5 83 THR B C 1
ATOM 1680 O O . THR B 1 83 ? -7.32 -3.998 -7.648 1 98.5 83 THR B O 1
ATOM 1683 N N . GLY B 1 84 ? -5.922 -3.975 -5.898 1 98.12 84 GLY B N 1
ATOM 1684 C CA . GLY B 1 84 ? -5.195 -5.133 -6.395 1 98.12 84 GLY B CA 1
ATOM 1685 C C . GLY B 1 84 ? -6.055 -6.375 -6.5 1 98.12 84 GLY B C 1
ATOM 1686 O O . GLY B 1 84 ? -5.949 -7.129 -7.473 1 98.12 84 GLY B O 1
ATOM 1687 N N . ALA B 1 85 ? -6.875 -6.598 -5.473 1 98.25 85 ALA B N 1
ATOM 1688 C CA . ALA B 1 85 ? -7.789 -7.738 -5.496 1 98.25 85 ALA B CA 1
ATOM 1689 C C . ALA B 1 85 ? -8.758 -7.641 -6.672 1 98.25 85 ALA B C 1
ATOM 1691 O O . ALA B 1 85 ? -9 -8.633 -7.363 1 98.25 85 ALA B O 1
ATOM 1692 N N . LEU B 1 86 ? -9.273 -6.48 -6.891 1 98.62 86 LEU B N 1
ATOM 1693 C CA . LEU B 1 86 ? -10.219 -6.277 -7.984 1 98.62 86 LEU B CA 1
ATOM 1694 C C . LEU B 1 86 ? -9.555 -6.551 -9.328 1 98.62 86 LEU B C 1
ATOM 1696 O O . LEU B 1 86 ? -10.125 -7.238 -10.18 1 98.62 86 LEU B O 1
ATOM 1700 N N . VAL B 1 87 ? -8.414 -6.043 -9.547 1 98.44 87 VAL B N 1
ATOM 1701 C CA . VAL B 1 87 ? -7.688 -6.258 -10.797 1 98.44 87 VAL B CA 1
ATOM 1702 C C . VAL B 1 87 ? -7.359 -7.738 -10.953 1 98.44 87 VAL B C 1
ATOM 1704 O O . VAL B 1 87 ? -7.395 -8.273 -12.07 1 98.44 87 VAL B O 1
ATOM 1707 N N . SER B 1 88 ? -6.977 -8.406 -9.859 1 98.56 88 SER B N 1
ATOM 1708 C CA . SER B 1 88 ? -6.668 -9.836 -9.906 1 98.56 88 SER B CA 1
ATOM 1709 C C . SER B 1 88 ? -7.875 -10.641 -10.375 1 98.56 88 SER B C 1
ATOM 1711 O O . SER B 1 88 ? -7.742 -11.523 -11.227 1 98.56 88 SER B O 1
ATOM 1713 N N . HIS B 1 89 ? -9.047 -10.375 -9.82 1 98.69 89 HIS B N 1
ATOM 1714 C CA . HIS B 1 89 ? -10.258 -11.062 -10.25 1 98.69 89 HIS B CA 1
ATOM 1715 C C . HIS B 1 89 ? -10.555 -10.781 -11.719 1 98.69 89 HIS B C 1
ATOM 1717 O O . HIS B 1 89 ? -11 -11.672 -12.445 1 98.69 89 HIS B O 1
ATOM 1723 N N . LEU B 1 90 ? -10.383 -9.57 -12.117 1 98.31 90 LEU B N 1
ATOM 1724 C CA . LEU B 1 90 ? -10.578 -9.211 -13.516 1 98.31 90 LEU B CA 1
ATOM 1725 C C . LEU B 1 90 ? -9.625 -9.992 -14.414 1 98.31 90 LEU B C 1
ATOM 1727 O O . LEU B 1 90 ? -10.031 -10.484 -15.469 1 98.31 90 LEU B O 1
ATOM 1731 N N . ALA B 1 91 ? -8.414 -10.141 -14.023 1 98.06 91 ALA B N 1
ATOM 1732 C CA . ALA B 1 91 ? -7.359 -10.773 -14.82 1 98.06 91 ALA B CA 1
ATOM 1733 C C . ALA B 1 91 ? -7.668 -12.25 -15.07 1 98.06 91 ALA B C 1
ATOM 1735 O O . ALA B 1 91 ? -7.293 -12.805 -16.109 1 98.06 91 ALA B O 1
ATOM 1736 N N . VAL B 1 92 ? -8.32 -12.875 -14.109 1 98.06 92 VAL B N 1
ATOM 1737 C CA . VAL B 1 92 ? -8.547 -14.312 -14.266 1 98.06 92 VAL B CA 1
ATOM 1738 C C . VAL B 1 92 ? -9.977 -14.555 -14.742 1 98.06 92 VAL B C 1
ATOM 1740 O O . VAL B 1 92 ? -10.422 -15.703 -14.828 1 98.06 92 VAL B O 1
ATOM 1743 N N . GLY B 1 93 ? -10.68 -13.414 -14.914 1 97.94 93 GLY B N 1
ATOM 1744 C CA . GLY B 1 93 ? -11.992 -13.516 -15.539 1 97.94 93 GLY B CA 1
ATOM 1745 C C . GLY B 1 93 ? -13.062 -14 -14.586 1 97.94 93 GLY B C 1
ATOM 1746 O O . GLY B 1 93 ? -13.961 -14.75 -14.984 1 97.94 93 GLY B O 1
ATOM 1747 N N . ASP B 1 94 ? -12.984 -13.602 -13.422 1 98 94 ASP B N 1
ATOM 1748 C CA . ASP B 1 94 ? -13.961 -14.023 -12.422 1 98 94 ASP B CA 1
ATOM 1749 C C . ASP B 1 94 ? -15.312 -13.359 -12.664 1 98 94 ASP B C 1
ATOM 1751 O O . ASP B 1 94 ? -15.414 -12.398 -13.422 1 98 94 ASP B O 1
ATOM 1755 N N . GLY B 1 95 ? -16.312 -13.93 -11.977 1 97 95 GLY B N 1
ATOM 1756 C CA . GLY B 1 95 ? -17.672 -13.406 -12.102 1 97 95 GLY B CA 1
ATOM 1757 C C . GLY B 1 95 ? -17.969 -12.305 -11.109 1 97 95 GLY B C 1
ATOM 1758 O O . GLY B 1 95 ? -17.141 -12 -10.242 1 97 95 GLY B O 1
ATOM 1759 N N . ALA B 1 96 ? -19.078 -11.664 -11.211 1 96.31 96 ALA B N 1
ATOM 1760 C CA . ALA B 1 96 ? -19.469 -10.484 -10.453 1 96.31 96 ALA B CA 1
ATOM 1761 C C . ALA B 1 96 ? -19.422 -10.758 -8.953 1 96.31 96 ALA B C 1
ATOM 1763 O O . ALA B 1 96 ? -19.078 -9.875 -8.164 1 96.31 96 ALA B O 1
ATOM 1764 N N . ALA B 1 97 ? -19.781 -11.953 -8.555 1 97.31 97 ALA B N 1
ATOM 1765 C CA . ALA B 1 97 ? -19.844 -12.297 -7.141 1 97.31 97 ALA B CA 1
ATOM 1766 C C . ALA B 1 97 ? -18.469 -12.148 -6.48 1 97.31 97 ALA B C 1
ATOM 1768 O O . ALA B 1 97 ? -18.375 -11.773 -5.312 1 97.31 97 ALA B O 1
ATOM 1769 N N . ASP B 1 98 ? -17.391 -12.406 -7.184 1 97.19 98 ASP B N 1
ATOM 1770 C CA . ASP B 1 98 ? -16.047 -12.375 -6.645 1 97.19 98 ASP B CA 1
ATOM 1771 C C . ASP B 1 98 ? -15.578 -10.945 -6.406 1 97.19 98 ASP B C 1
ATOM 1773 O O . ASP B 1 98 ? -14.625 -10.711 -5.656 1 97.19 98 ASP B O 1
ATOM 1777 N N . PHE B 1 99 ? -16.312 -9.984 -7 1 98.12 99 PHE B N 1
ATOM 1778 C CA . PHE B 1 99 ? -15.922 -8.586 -6.887 1 98.12 99 PHE B CA 1
ATOM 1779 C C . PHE B 1 99 ? -16.578 -7.938 -5.672 1 98.12 99 PHE B C 1
ATOM 1781 O O . PHE B 1 99 ? -16.172 -6.855 -5.242 1 98.12 99 PHE B O 1
ATOM 1788 N N . PHE B 1 100 ? -17.5 -8.562 -5.141 1 97.94 100 PHE B N 1
ATOM 1789 C CA . PHE B 1 100 ? -18.312 -7.949 -4.094 1 97.94 100 PHE B CA 1
ATOM 1790 C C . PHE B 1 100 ? -17.469 -7.621 -2.873 1 97.94 100 PHE B C 1
ATOM 1792 O O . PHE B 1 100 ? -17.453 -6.477 -2.412 1 97.94 100 PHE B O 1
ATOM 1799 N N . GLY B 1 101 ? -16.734 -8.609 -2.332 1 97.38 101 GLY B N 1
ATOM 1800 C CA . GLY B 1 101 ? -15.953 -8.422 -1.123 1 97.38 101 GLY B CA 1
ATOM 1801 C C . GLY B 1 101 ? -14.984 -7.258 -1.219 1 97.38 101 GLY B C 1
ATOM 1802 O O . GLY B 1 101 ? -15.102 -6.281 -0.477 1 97.38 101 GLY B O 1
ATOM 1803 N N . PRO B 1 102 ? -14.078 -7.379 -2.172 1 98.5 102 PRO B N 1
ATOM 1804 C CA . PRO B 1 102 ? -13.102 -6.297 -2.301 1 98.5 102 PRO B CA 1
ATOM 1805 C C . PRO B 1 102 ? -13.75 -4.953 -2.627 1 98.5 102 PRO B C 1
ATOM 1807 O O . PRO B 1 102 ? -13.25 -3.906 -2.195 1 98.5 102 PRO B O 1
ATOM 1810 N N . SER B 1 103 ? -14.82 -4.891 -3.373 1 98.81 103 SER B N 1
ATOM 1811 C CA . SER B 1 103 ? -15.492 -3.635 -3.689 1 98.81 103 SER B CA 1
ATOM 1812 C C . SER B 1 103 ? -16.109 -3.008 -2.443 1 98.81 103 SER B C 1
ATOM 1814 O O . SER B 1 103 ? -16.031 -1.795 -2.244 1 98.81 103 SER B O 1
ATOM 1816 N N . LEU B 1 104 ? -16.766 -3.848 -1.667 1 98.81 104 LEU B N 1
ATOM 1817 C CA . LEU B 1 104 ? -17.359 -3.359 -0.429 1 98.81 104 LEU B CA 1
ATOM 1818 C C . LEU B 1 104 ? -16.297 -2.779 0.495 1 98.81 104 LEU B C 1
ATOM 1820 O O . LEU B 1 104 ? -16.453 -1.667 1.006 1 98.81 104 LEU B O 1
ATOM 1824 N N . LEU B 1 105 ? -15.25 -3.496 0.67 1 98.88 105 LEU B N 1
ATOM 1825 C CA . LEU B 1 105 ? -14.203 -3.049 1.577 1 98.88 105 LEU B CA 1
ATOM 1826 C C . LEU B 1 105 ? -13.508 -1.802 1.036 1 98.88 105 LEU B C 1
ATOM 1828 O O . LEU B 1 105 ? -13.094 -0.934 1.807 1 98.88 105 LEU B O 1
ATOM 1832 N N . LEU B 1 106 ? -13.367 -1.715 -0.293 1 98.88 106 LEU B N 1
ATOM 1833 C CA . LEU B 1 106 ? -12.828 -0.504 -0.901 1 98.88 106 LEU B CA 1
ATOM 1834 C C . LEU B 1 106 ? -13.742 0.689 -0.645 1 98.88 106 LEU B C 1
ATOM 1836 O O . LEU B 1 106 ? -13.273 1.767 -0.27 1 98.88 106 LEU B O 1
ATOM 1840 N N . ALA B 1 107 ? -15.016 0.514 -0.832 1 98.94 107 ALA B N 1
ATOM 1841 C CA . ALA B 1 107 ? -15.984 1.58 -0.59 1 98.94 107 ALA B CA 1
ATOM 1842 C C . ALA B 1 107 ? -15.953 2.033 0.867 1 98.94 107 ALA B C 1
ATOM 1844 O O . ALA B 1 107 ? -15.93 3.232 1.149 1 98.94 107 ALA B O 1
ATOM 1845 N N . LEU B 1 108 ? -15.977 1.095 1.763 1 98.94 108 LEU B N 1
ATOM 1846 C CA . LEU B 1 108 ? -15.922 1.411 3.186 1 98.94 108 LEU B CA 1
ATOM 1847 C C . LEU B 1 108 ? -14.633 2.162 3.52 1 98.94 108 LEU B C 1
ATOM 1849 O O . LEU B 1 108 ? -14.641 3.072 4.352 1 98.94 108 LEU B O 1
ATOM 1853 N N . THR B 1 109 ? -13.516 1.748 2.918 1 98.94 109 THR B N 1
ATOM 1854 C CA . THR B 1 109 ? -12.234 2.418 3.133 1 98.94 109 THR B CA 1
ATOM 1855 C C . THR B 1 109 ? -12.32 3.885 2.719 1 98.94 109 THR B C 1
ATOM 1857 O O . THR B 1 109 ? -11.922 4.773 3.479 1 98.94 109 THR B O 1
ATOM 1860 N N . LEU B 1 110 ? -12.844 4.156 1.551 1 98.88 110 LEU B N 1
ATOM 1861 C CA . LEU B 1 110 ? -12.938 5.516 1.025 1 98.88 110 LEU B CA 1
ATOM 1862 C C . LEU B 1 110 ? -13.898 6.359 1.855 1 98.88 110 LEU B C 1
ATOM 1864 O O . LEU B 1 110 ? -13.625 7.531 2.125 1 98.88 110 LEU B O 1
ATOM 1868 N N . ILE B 1 111 ? -14.977 5.785 2.268 1 98.88 111 ILE B N 1
ATOM 1869 C CA . ILE B 1 111 ? -15.961 6.496 3.08 1 98.88 111 ILE B CA 1
ATOM 1870 C C . ILE B 1 111 ? -15.367 6.809 4.449 1 98.88 111 ILE B C 1
ATOM 1872 O O . ILE B 1 111 ? -15.484 7.934 4.945 1 98.88 111 ILE B O 1
ATOM 1876 N N . SER B 1 112 ? -14.766 5.836 5.059 1 98.81 112 SER B N 1
ATOM 1877 C CA . SER B 1 112 ? -14.109 6.043 6.34 1 98.81 112 SER B CA 1
ATOM 1878 C C . SER B 1 112 ? -13.055 7.148 6.25 1 98.81 112 SER B C 1
ATOM 1880 O O . SER B 1 112 ? -13.039 8.062 7.078 1 98.81 112 SER B O 1
ATOM 1882 N N . TRP B 1 113 ? -12.273 7.074 5.254 1 98.5 113 TRP B N 1
ATOM 1883 C CA . TRP B 1 113 ? -11.203 8.047 5.059 1 98.5 113 TRP B CA 1
ATOM 1884 C C . TRP B 1 113 ? -11.766 9.445 4.855 1 98.5 113 TRP B C 1
ATOM 1886 O O . TRP B 1 113 ? -11.273 10.414 5.445 1 98.5 113 TRP B O 1
ATOM 1896 N N . TYR B 1 114 ? -12.766 9.57 4.043 1 97.81 114 TYR B N 1
ATOM 1897 C CA . TYR B 1 114 ? -13.328 10.867 3.676 1 97.81 114 TYR B CA 1
ATOM 1898 C C . TYR B 1 114 ? -13.992 11.531 4.879 1 97.81 114 TYR B C 1
ATOM 1900 O O . TYR B 1 114 ? -13.859 12.742 5.07 1 97.81 114 TYR B O 1
ATOM 1908 N N . PHE B 1 115 ? -14.609 10.797 5.738 1 97.62 115 PHE B N 1
ATOM 1909 C CA . PHE B 1 115 ? -15.438 11.367 6.793 1 97.62 115 PHE B CA 1
ATOM 1910 C C . PHE B 1 115 ? -14.68 11.398 8.117 1 97.62 115 PHE B C 1
ATOM 1912 O O . PHE B 1 115 ? -15.266 11.695 9.164 1 97.62 115 PHE B O 1
ATOM 1919 N N . ARG B 1 116 ? -13.445 11.086 8.039 1 94.5 116 ARG B N 1
ATOM 1920 C CA . ARG B 1 116 ? -12.648 11.164 9.258 1 94.5 116 ARG B CA 1
ATOM 1921 C C . ARG B 1 116 ? -12.82 12.516 9.938 1 94.5 116 ARG B C 1
ATOM 1923 O O . ARG B 1 116 ? -12.844 13.555 9.266 1 94.5 116 ARG B O 1
ATOM 1930 N N . PRO B 1 117 ? -12.93 12.469 11.219 1 93.69 117 PRO B N 1
ATOM 1931 C CA . PRO B 1 117 ? -12.961 13.75 11.93 1 93.69 117 PRO B CA 1
ATOM 1932 C C . PRO B 1 117 ? -11.609 14.469 11.898 1 93.69 117 PRO B C 1
ATOM 1934 O O . PRO B 1 117 ? -10.578 13.844 11.641 1 93.69 117 PRO B O 1
ATOM 1937 N N . ALA B 1 118 ? -11.617 15.734 12.156 1 89.44 118 ALA B N 1
ATOM 1938 C CA . ALA B 1 118 ? -10.438 16.594 12.07 1 89.44 118 ALA B CA 1
ATOM 1939 C C . ALA B 1 118 ? -9.297 16.047 12.938 1 89.44 118 ALA B C 1
ATOM 1941 O O . ALA B 1 118 ? -8.125 16.156 12.57 1 89.44 118 ALA B O 1
ATOM 1942 N N . SER B 1 119 ? -9.609 15.453 14.055 1 90.5 119 SER B N 1
ATOM 1943 C CA . SER B 1 119 ? -8.609 14.945 14.992 1 90.5 119 SER B CA 1
ATOM 1944 C C . SER B 1 119 ? -7.871 13.742 14.406 1 90.5 119 SER B C 1
ATOM 1946 O O . SER B 1 119 ? -6.832 13.336 14.93 1 90.5 119 SER B O 1
ATOM 1948 N N . ARG B 1 120 ? -8.398 13.227 13.344 1 92.12 120 ARG B N 1
ATOM 1949 C CA . ARG B 1 120 ? -7.816 12.031 12.742 1 92.12 120 ARG B CA 1
ATOM 1950 C C . ARG B 1 120 ? -7.305 12.312 11.328 1 92.12 120 ARG B C 1
ATOM 1952 O O . ARG B 1 120 ? -6.945 11.391 10.594 1 92.12 120 ARG B O 1
ATOM 1959 N N . LYS B 1 121 ? -7.336 13.523 10.953 1 91.56 121 LYS B N 1
ATOM 1960 C CA . LYS B 1 121 ? -6.832 13.945 9.648 1 91.56 121 LYS B CA 1
ATOM 1961 C C . LYS B 1 121 ? -5.484 14.648 9.781 1 91.56 121 LYS B C 1
ATOM 1963 O O . LYS B 1 121 ? -5.211 15.297 10.797 1 91.56 121 LYS B O 1
ATOM 1968 N N . VAL B 1 122 ? -4.816 14.453 8.68 1 90.25 122 VAL B N 1
ATOM 1969 C CA . VAL B 1 122 ? -3.609 15.266 8.562 1 90.25 122 VAL B CA 1
ATOM 1970 C C . VAL B 1 122 ? -3.984 16.688 8.141 1 90.25 122 VAL B C 1
ATOM 1972 O O . VAL B 1 122 ? -4.953 16.891 7.406 1 90.25 122 VAL B O 1
ATOM 1975 N N . ILE B 1 123 ? -3.322 17.688 8.68 1 77.12 123 ILE B N 1
ATOM 1976 C CA . ILE B 1 123 ? -3.539 19.078 8.297 1 77.12 123 ILE B CA 1
ATOM 1977 C C . ILE B 1 123 ? -2.695 19.422 7.07 1 77.12 123 ILE B C 1
ATOM 1979 O O . ILE B 1 123 ? -1.512 19.078 7.012 1 77.12 123 ILE B O 1
ATOM 1983 N N . THR B 1 124 ? -3.328 19.656 5.969 1 70 124 THR B N 1
ATOM 1984 C CA . THR B 1 124 ? -2.57 20.016 4.777 1 70 124 THR B CA 1
ATOM 1985 C C . THR B 1 124 ? -2.529 21.531 4.598 1 70 124 THR B C 1
ATOM 1987 O O . THR B 1 124 ? -3.469 22.234 4.984 1 70 124 THR B O 1
ATOM 1990 N N . THR B 1 125 ? -1.377 22.172 4.707 1 57.69 125 THR B N 1
ATOM 1991 C CA . THR B 1 125 ? -1.202 23.609 4.57 1 57.69 125 THR B CA 1
ATOM 1992 C C . THR B 1 125 ? -1.847 24.125 3.281 1 57.69 125 THR B C 1
ATOM 1994 O O . THR B 1 125 ? -1.824 25.312 2.998 1 57.69 125 THR B O 1
ATOM 1997 N N . GLN B 1 126 ? -2.148 23.469 2.438 1 52.06 126 GLN B N 1
ATOM 1998 C CA . GLN B 1 126 ? -2.596 24.094 1.201 1 52.06 126 GLN B CA 1
ATOM 1999 C C . GLN B 1 126 ? -3.787 25.016 1.452 1 52.06 126 GLN B C 1
ATOM 2001 O O . GLN B 1 126 ? -4.043 25.938 0.673 1 52.06 126 GLN B O 1
ATOM 2006 N N . ASN B 1 127 ? -4.668 24.703 2.316 1 41.31 127 ASN B N 1
ATOM 2007 C CA . ASN B 1 127 ? -5.805 25.609 2.438 1 41.31 127 ASN B CA 1
ATOM 2008 C C . ASN B 1 127 ? -5.418 26.906 3.158 1 41.31 127 ASN B C 1
ATOM 2010 O O . ASN B 1 127 ? -6.285 27.688 3.535 1 41.31 127 ASN B O 1
ATOM 2014 N N . GLN B 1 128 ? -4.207 27.109 3.6 1 35.56 128 GLN B N 1
ATOM 2015 C CA . GLN B 1 128 ? -3.963 28.5 3.996 1 35.56 128 GLN B CA 1
ATOM 2016 C C . GLN B 1 128 ? -3.32 29.297 2.861 1 35.56 128 GLN B C 1
ATOM 2018 O O . GLN B 1 128 ? -2.562 28.734 2.061 1 35.56 128 GLN B O 1
#

Radius of gyration: 18.7 Å; Cα contacts (8 Å, |Δi|>4): 301; chains: 2; bounding box: 47×52×40 Å

pLDDT: mean 95.5, std 9.61, range [35.53, 98.94]

Nearest PDB structures (foldseek):
  8qup-assembly1_A  TM=4.739E-01  e=1.526E+00  synthetic construct
  8qup-assembly1_A  TM=4.740E-01  e=1.474E+00  synthetic construct
  1vyk-assembly1_A  TM=3.973E-01  e=9.786E+00  Spinacia oleracea
  3zsu-assembly1_A  TM=3.264E-01  e=9.786E+00  Thermosynechococcus vestitus BP-1

Organism: Allomuricauda ruestringensis (strain DSM 13258 / CIP 107369 / LMG 19739 / B1) (NCBI:txid886377)

Secondary structure (DSSP, 8-state):
--HHHHHHHHHHHHHHHHHHHHHHHHHHHT-HHHHHHHHHHT--THHHHHHHHHHHHHHHHHHSSS-HHHHHHHHHHHHHHHHHHHHHHHHTT--THHHHHHHHHHHHHHHHHHT--GGGS-B-GGG-/--HHHHHHHHHHHHHHHHHHHHHHHHHHHT-HHHHHHHHHHT--THHHHHHHHHHHHHHHHHHSSS-HHHHHHHHHHHHHHHHHHHHHHHHTT--THHHHHHHHHHHHHHHHHHT--GGGS-B-GGG-

Foldseek 3Di:
DDPVLVVLQCVLLVVLLVLLQVQLVCLCVVPPVVVVVCVLLPHDSCVSVVSSVLSNLLNVQCPDFDDLVSVVVSLVSLLVVLVVQQVSCVVSVHDPVSNVSSVSSNVSSVSNVVSDDPRNHDDDPPVD/DDPVLVVLQVVLLVVLLVLLQVQLVCLCVVPPVVVVVCVLLPHDSCVSVVSSVLSNLLNVQCPDFDDLVSVVVSLVSLLVVLVVQQVSCVVSVHDPVSNVSSVSSNVSSVSNVVSDDPRNHDDDPPVD

InterPro domains:
  IPR016944 Uncharacterised conserved protein UCP030066 [PIRSF030066] (2-123)
  IPR032808 DoxX family [PF13564] (11-111)

Sequence (256 aa):
MTKRNKIIYWVATVWLALGMTSTGIVQLIGMEEEIEMMEHLGYPLYFLLIIGVWKLLGVVAILIPKFPVLKEWAYAGFVFTMTGALVSHLAVGDGAADFFGPSLLLALTLISWYFRPASRKVITTQNQMTKRNKIIYWVATVWLALGMTSTGIVQLIGMEEEIEMMEHLGYPLYFLLIIGVWKLLGVVAILIPKFPVLKEWAYAGFVFTMTGALVSHLAVGDGAADFFGPSLLLALTLISWYFRPASRKVITTQNQ

Solvent-accessible surface area (backbone atoms only — not comparable to full-atom values): 13217 Å² total; per-residue (Å²): 131,55,72,66,45,50,50,52,17,50,53,26,39,51,50,34,39,52,50,37,41,52,54,14,50,41,31,61,71,54,38,66,72,55,49,53,49,36,52,73,66,34,41,40,73,69,53,33,46,54,54,14,52,50,33,41,53,27,41,53,38,66,67,45,85,57,58,27,66,54,28,47,31,26,51,36,50,48,46,52,53,24,52,49,48,46,51,47,39,58,74,73,63,56,59,74,76,73,43,46,62,40,49,51,49,36,52,26,49,53,48,21,63,70,38,50,54,74,82,54,44,61,43,66,70,75,84,107,131,54,71,67,45,51,50,54,18,50,52,26,40,52,51,34,40,50,51,37,42,51,54,15,50,41,31,61,72,53,37,64,73,55,48,52,50,35,50,73,64,34,40,40,72,69,52,31,48,55,55,14,52,52,33,43,54,26,40,52,39,64,66,46,83,60,58,28,66,54,27,48,31,24,53,35,50,49,46,52,53,24,52,48,49,47,52,46,40,58,74,72,63,57,60,74,76,73,44,45,62,39,49,50,48,38,50,27,48,53,48,21,62,70,38,47,52,75,82,55,43,61,43,64,69,75,86,108